Protein AF-A0A949DYB7-F1 (afdb_monomer_lite)

Radius of gyration: 22.6 Å; chains: 1; bounding box: 68×48×60 Å

Sequence (276 aa):
MASTDVKRSRSIKVKLPLFEWEEKMEWVEKGKVLDASQHKLKLETSMPITDLISDVKVRGGTPPVLSVRSGGDVSVFQNFEQKESSSPDVRPHVLLAGEIDAPYIETAAKLLGRMDTLKKVKLFPIGTCRQGVGSLGTGDSNLWKISMVVNSISQTISSKYMALFDCDYGKNIQKINEISWSKNITVFIAPQLYHTPIKDGIENLLTERIIKKAYLDPDTRLCFVVPNSQSKIPCCVRDDRKNELCEWVCRIGEPRDFVNFYVIFNMIEEFLESKK

pLDDT: mean 70.26, std 27.53, range [24.33, 98.69]

Structure (mmCIF, N/CA/C/O backbone):
data_AF-A0A949DYB7-F1
#
_entry.id   AF-A0A949DYB7-F1
#
loop_
_atom_site.group_PDB
_atom_site.id
_atom_site.type_symbol
_atom_site.label_atom_id
_atom_site.label_alt_id
_atom_site.label_comp_id
_atom_site.label_asym_id
_atom_site.label_entity_id
_atom_site.label_seq_id
_atom_site.pdbx_PDB_ins_code
_atom_site.Cartn_x
_atom_site.Cartn_y
_atom_site.Cartn_z
_atom_site.occupancy
_atom_site.B_iso_or_equiv
_atom_site.auth_seq_id
_atom_site.auth_comp_id
_atom_site.auth_asym_id
_atom_site.auth_atom_id
_atom_site.pdbx_PDB_model_num
ATOM 1 N N . MET A 1 1 ? -38.909 35.941 36.085 1.00 42.09 1 MET A N 1
ATOM 2 C CA . MET A 1 1 ? -37.505 35.642 36.440 1.00 42.09 1 MET A CA 1
ATOM 3 C C . MET A 1 1 ? -37.366 34.134 36.559 1.00 42.09 1 MET A C 1
ATOM 5 O O . MET A 1 1 ? -37.938 33.576 37.482 1.00 42.09 1 MET A O 1
ATOM 9 N N . ALA A 1 2 ? -36.695 33.475 35.612 1.00 33.09 2 ALA A N 1
ATOM 10 C CA . ALA A 1 2 ? -36.359 32.056 35.723 1.00 33.09 2 ALA A CA 1
ATOM 11 C C . ALA A 1 2 ? -35.111 31.734 34.882 1.00 33.09 2 ALA A C 1
ATOM 13 O O . ALA A 1 2 ? -35.139 31.819 33.660 1.00 33.09 2 ALA A O 1
ATOM 14 N N . SER A 1 3 ? -34.035 31.440 35.617 1.00 30.41 3 SER A N 1
ATOM 15 C CA . SER A 1 3 ? -32.890 30.560 35.347 1.00 30.41 3 SER A CA 1
ATOM 16 C C . SER A 1 3 ? -32.342 30.437 33.917 1.00 30.41 3 SER A C 1
ATOM 18 O O . SER A 1 3 ? -32.832 29.659 33.105 1.00 30.41 3 SER A O 1
ATOM 20 N N . THR A 1 4 ? -31.219 31.110 33.656 1.00 32.75 4 THR A N 1
ATOM 21 C CA . THR A 1 4 ? -30.268 30.742 32.596 1.00 32.75 4 THR A CA 1
ATOM 22 C C . THR A 1 4 ? -29.321 29.650 33.093 1.00 32.75 4 THR A C 1
ATOM 24 O O . THR A 1 4 ? -28.476 29.907 33.953 1.00 32.75 4 THR A O 1
ATOM 27 N N . ASP A 1 5 ? -29.439 28.452 32.518 1.00 32.03 5 ASP A N 1
ATOM 28 C CA . ASP A 1 5 ? -28.497 27.344 32.691 1.00 32.03 5 ASP A CA 1
ATOM 29 C C . ASP A 1 5 ? -27.118 27.695 32.114 1.00 32.03 5 ASP A C 1
ATOM 31 O O . ASP A 1 5 ? -26.923 27.831 30.902 1.00 32.03 5 ASP A O 1
ATOM 35 N N . VAL A 1 6 ? -26.126 27.810 32.996 1.00 32.12 6 VAL A N 1
ATOM 36 C CA . VAL A 1 6 ? -24.721 27.986 32.620 1.00 32.12 6 VAL A CA 1
ATOM 37 C C . VAL A 1 6 ? -24.147 26.623 32.221 1.00 32.12 6 VAL A C 1
ATOM 39 O O . VAL A 1 6 ? -23.773 25.810 33.069 1.00 32.12 6 VAL A O 1
ATOM 42 N N . LYS A 1 7 ? -24.044 26.366 30.910 1.00 31.77 7 LYS A N 1
ATOM 43 C CA . LYS A 1 7 ? -23.294 25.223 30.362 1.00 31.77 7 LYS A CA 1
ATOM 44 C C . LYS A 1 7 ? -21.809 25.364 30.721 1.00 31.77 7 LYS A C 1
ATOM 46 O O . LYS A 1 7 ? -21.102 26.194 30.157 1.00 31.77 7 LYS A O 1
ATOM 51 N N . ARG A 1 8 ? -21.326 24.540 31.655 1.00 29.27 8 ARG A N 1
ATOM 52 C CA . ARG A 1 8 ? -19.896 24.420 31.986 1.00 29.27 8 ARG A CA 1
ATOM 53 C C . ARG A 1 8 ? -19.155 23.699 30.857 1.00 29.27 8 ARG A C 1
ATOM 55 O O . ARG A 1 8 ? -19.431 22.531 30.588 1.00 29.27 8 ARG A O 1
ATOM 62 N N . SER A 1 9 ? -18.194 24.372 30.229 1.00 27.73 9 SER A N 1
ATOM 63 C CA . SER A 1 9 ? -17.191 23.728 29.378 1.00 27.73 9 SER A CA 1
ATOM 64 C C . SER A 1 9 ? -16.187 22.969 30.257 1.00 27.73 9 SER A C 1
ATOM 66 O O . SER A 1 9 ? -15.782 23.446 31.316 1.00 27.73 9 SER A O 1
ATOM 68 N N . ARG A 1 10 ? -15.796 21.759 29.845 1.00 25.38 10 ARG A N 1
ATOM 69 C CA . ARG A 1 10 ? -14.668 21.029 30.443 1.00 25.38 10 ARG A CA 1
ATOM 70 C C . ARG A 1 10 ? -13.488 21.106 29.482 1.00 25.38 10 ARG A C 1
ATOM 72 O O . ARG A 1 10 ? -13.587 20.634 28.356 1.00 25.38 10 ARG A O 1
ATOM 79 N N . SER A 1 11 ? -12.382 21.688 29.932 1.00 27.50 11 SER A N 1
ATOM 80 C CA . SER A 1 11 ? -11.089 21.639 29.247 1.00 27.50 11 SER A CA 1
ATOM 81 C C . SER A 1 11 ? -10.327 20.386 29.686 1.00 27.50 11 SER A C 1
ATOM 83 O O . SER A 1 11 ? -10.090 20.213 30.883 1.00 27.50 11 SER A O 1
ATOM 85 N N . ILE A 1 12 ? -9.920 19.533 28.747 1.00 26.59 12 ILE A N 1
ATOM 86 C CA . ILE A 1 12 ? -9.005 18.414 29.009 1.00 26.59 12 ILE A CA 1
ATOM 87 C C . ILE A 1 12 ? -7.596 18.888 28.639 1.00 26.59 12 ILE A C 1
ATOM 89 O O . ILE A 1 12 ? -7.350 19.243 27.490 1.00 26.59 12 ILE A O 1
ATOM 93 N N . LYS A 1 13 ? -6.677 18.923 29.610 1.00 26.69 13 LYS A N 1
ATOM 94 C CA . LYS A 1 13 ? -5.253 19.187 29.359 1.00 26.69 13 LYS A CA 1
ATOM 95 C C . LYS A 1 13 ? -4.549 17.851 29.127 1.00 26.69 13 LYS A C 1
ATOM 97 O O . LYS A 1 13 ? -4.400 17.078 30.068 1.00 26.69 13 LYS A O 1
ATOM 102 N N . VAL A 1 14 ? -4.130 17.580 27.894 1.00 28.00 14 VAL A N 1
ATOM 103 C CA . VAL A 1 14 ? -3.272 16.429 27.566 1.00 28.00 14 VAL A CA 1
ATOM 104 C C . VAL A 1 14 ? -1.819 16.892 27.641 1.00 28.00 14 VAL A C 1
ATOM 106 O O . VAL A 1 14 ? -1.448 17.868 26.995 1.00 28.00 14 VAL A O 1
ATOM 109 N N . LYS A 1 15 ? -0.998 16.224 28.458 1.00 26.08 15 LYS A N 1
ATOM 110 C CA . LYS A 1 15 ? 0.434 16.517 28.592 1.00 26.08 15 LYS A CA 1
ATOM 111 C C . LYS A 1 15 ? 1.201 15.568 27.670 1.00 26.08 15 LYS A C 1
ATOM 113 O O . LYS A 1 15 ? 1.306 14.385 27.973 1.00 26.08 15 LYS A O 1
ATOM 118 N N . LEU A 1 16 ? 1.683 16.070 26.535 1.00 29.56 16 LEU A N 1
ATOM 119 C CA . LEU A 1 16 ? 2.578 15.317 25.653 1.00 29.56 16 LEU A CA 1
ATOM 120 C C . LEU A 1 16 ? 4.012 15.348 26.223 1.00 29.56 16 LEU A C 1
ATOM 122 O O . LEU A 1 16 ? 4.400 16.367 26.804 1.00 29.56 16 LEU A O 1
ATOM 126 N N . PRO A 1 17 ? 4.804 14.270 26.095 1.00 29.75 17 PRO A N 1
ATOM 127 C CA . PRO A 1 17 ? 6.218 14.295 26.456 1.00 29.75 17 PRO A CA 1
ATOM 128 C C . PRO A 1 17 ? 6.998 15.218 25.505 1.00 29.75 17 PRO A C 1
ATOM 130 O O . PRO A 1 17 ? 6.868 15.122 24.286 1.00 29.75 17 PRO A O 1
ATOM 133 N N . LEU A 1 18 ? 7.795 16.126 26.077 1.00 26.88 18 LEU A N 1
ATOM 134 C CA . LEU A 1 18 ? 8.755 16.957 25.349 1.00 26.88 18 LEU A CA 1
ATOM 135 C C . LEU A 1 18 ? 9.930 16.079 24.900 1.00 26.88 18 LEU A C 1
ATOM 137 O O . LEU A 1 18 ? 10.603 15.491 25.742 1.00 26.88 18 LEU A O 1
ATOM 141 N N . PHE A 1 19 ? 10.186 16.029 23.597 1.00 32.47 19 PHE A N 1
ATOM 142 C CA . PHE A 1 19 ? 11.425 15.505 23.028 1.00 32.47 19 PHE A CA 1
ATOM 143 C C . PHE A 1 19 ? 12.102 16.639 22.253 1.00 32.47 19 PHE A C 1
ATOM 145 O O . PHE A 1 19 ? 11.454 17.284 21.426 1.00 32.47 19 PHE A O 1
ATOM 152 N N . GLU A 1 20 ? 13.370 16.910 22.559 1.00 27.50 20 GLU A N 1
ATOM 153 C CA . GLU A 1 20 ? 14.211 17.846 21.807 1.00 27.50 20 GLU A CA 1
ATOM 154 C C . GLU A 1 20 ? 14.693 17.166 20.518 1.00 27.50 20 GLU A C 1
ATOM 156 O O . GLU A 1 20 ? 15.122 16.012 20.542 1.00 27.50 20 GLU A O 1
ATOM 161 N N . TRP A 1 21 ? 14.598 17.871 19.391 1.00 32.78 21 TRP A N 1
ATOM 162 C CA . TRP A 1 21 ? 15.032 17.391 18.080 1.00 32.78 21 TRP A CA 1
ATOM 163 C C . TRP A 1 21 ? 16.016 18.397 17.478 1.00 32.78 21 TRP A C 1
ATOM 165 O O . TRP A 1 21 ? 15.698 19.580 17.380 1.00 32.78 21 TRP A O 1
ATOM 175 N N . GLU A 1 22 ? 17.184 17.925 17.039 1.00 27.23 22 GLU A N 1
ATOM 176 C CA . GLU A 1 22 ? 18.085 18.671 16.156 1.00 27.23 22 GLU A CA 1
ATOM 177 C C . GLU A 1 22 ? 17.882 18.177 14.715 1.00 27.23 22 GLU A C 1
ATOM 179 O O . GLU A 1 22 ? 18.314 17.082 14.355 1.00 27.23 22 GLU A O 1
ATOM 184 N N . GLU A 1 23 ? 17.220 18.970 13.870 1.00 32.69 23 GLU A N 1
ATOM 185 C CA . GLU A 1 23 ? 17.243 18.769 12.416 1.00 32.69 23 GLU A CA 1
ATOM 186 C C . GLU A 1 23 ? 18.432 19.539 11.823 1.00 32.69 23 GLU A C 1
ATOM 188 O O . GLU A 1 23 ? 18.503 20.765 11.911 1.00 32.69 23 GLU A O 1
ATOM 193 N N . LYS A 1 24 ? 19.376 18.833 11.187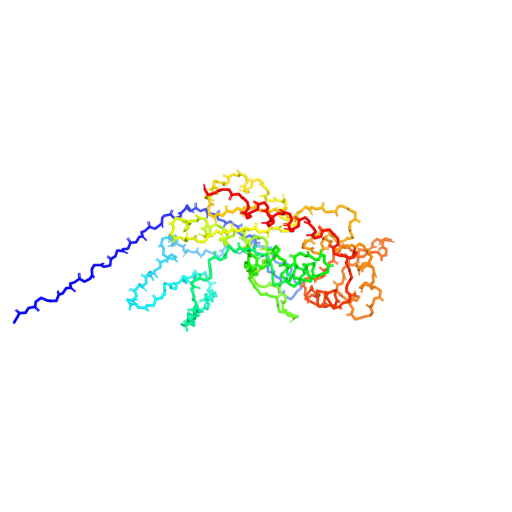 1.00 28.42 24 LYS A N 1
ATOM 194 C CA . LYS A 1 24 ? 20.376 19.468 10.316 1.00 28.42 24 LYS A CA 1
ATOM 195 C C . LYS A 1 24 ? 19.727 19.771 8.966 1.00 28.42 24 LYS A C 1
ATOM 197 O O . LYS A 1 24 ? 19.541 18.871 8.155 1.00 28.42 24 LYS A O 1
ATOM 202 N N . MET A 1 25 ? 19.394 21.037 8.735 1.00 27.98 25 MET A N 1
ATOM 203 C CA . MET A 1 25 ? 18.988 21.552 7.425 1.00 27.98 25 MET A CA 1
ATOM 204 C C . MET A 1 25 ? 20.238 21.968 6.633 1.00 27.98 25 MET A C 1
ATOM 206 O O . MET A 1 25 ? 20.963 22.864 7.065 1.00 27.98 25 MET A O 1
ATOM 210 N N . GLU A 1 26 ? 20.490 21.354 5.475 1.00 29.11 26 GLU A N 1
ATOM 211 C CA . GLU A 1 26 ? 21.459 21.858 4.490 1.00 29.11 26 GLU A CA 1
ATOM 212 C C . GLU A 1 26 ? 20.740 22.751 3.471 1.00 29.11 26 GLU A C 1
ATOM 214 O O . GLU A 1 26 ? 19.755 22.346 2.855 1.00 29.11 26 GLU A O 1
ATOM 219 N N . TRP A 1 27 ? 21.241 23.974 3.279 1.00 31.84 27 TRP A N 1
ATOM 220 C CA . TRP A 1 27 ? 20.766 24.896 2.246 1.00 31.84 27 TRP A CA 1
ATOM 221 C C . TRP A 1 27 ? 21.691 24.836 1.027 1.00 31.84 27 TRP A C 1
ATOM 223 O O . TRP A 1 27 ? 22.909 24.955 1.164 1.00 31.84 27 TRP A O 1
ATOM 233 N N . VAL A 1 28 ? 21.118 24.718 -0.174 1.00 28.03 28 VAL A N 1
ATOM 234 C CA . VAL A 1 28 ? 21.850 24.856 -1.442 1.00 28.03 28 VAL A CA 1
ATOM 235 C C . VAL A 1 28 ? 21.285 26.052 -2.199 1.00 28.03 28 VAL A C 1
ATOM 237 O O . VAL A 1 28 ? 20.194 25.983 -2.758 1.00 28.03 28 VAL A O 1
ATOM 240 N N . GLU A 1 29 ? 22.042 27.148 -2.254 1.00 31.28 29 GLU A N 1
ATOM 241 C CA . GLU A 1 29 ? 21.716 28.303 -3.092 1.00 31.28 29 GLU A CA 1
ATOM 242 C C . GLU A 1 29 ? 22.841 28.525 -4.114 1.00 31.28 29 GLU A C 1
ATOM 244 O O . GLU A 1 29 ? 24.018 28.630 -3.769 1.00 31.28 29 GLU A O 1
ATOM 249 N N . LYS A 1 30 ? 22.481 28.547 -5.406 1.00 33.81 30 LYS A N 1
ATOM 250 C CA . LYS A 1 30 ? 23.364 28.881 -6.544 1.00 33.81 30 LYS A CA 1
ATOM 251 C C . LYS A 1 30 ? 24.748 28.205 -6.521 1.00 33.81 30 LYS A C 1
ATOM 253 O O . LYS A 1 30 ? 25.778 28.855 -6.686 1.00 33.81 30 LYS A O 1
ATOM 258 N N . GLY A 1 31 ? 24.769 26.880 -6.376 1.00 36.16 31 GLY A N 1
ATOM 259 C CA . GLY A 1 31 ? 25.955 26.068 -6.675 1.00 36.16 31 GLY A CA 1
ATOM 260 C C . GLY A 1 31 ? 27.110 26.166 -5.673 1.00 36.16 31 GLY A C 1
ATOM 261 O O . GLY A 1 31 ? 28.232 25.805 -6.027 1.00 36.16 31 GLY A O 1
ATOM 262 N N . LYS A 1 32 ? 26.869 26.611 -4.434 1.00 30.41 32 LYS A N 1
ATOM 263 C CA . LYS A 1 32 ? 27.832 26.460 -3.332 1.00 30.41 32 LYS A CA 1
ATOM 264 C C . LYS A 1 32 ? 27.168 25.817 -2.116 1.00 30.41 32 LYS A C 1
ATOM 266 O O . LYS A 1 32 ? 26.114 26.263 -1.679 1.00 30.41 32 LYS A O 1
ATOM 271 N N . VAL A 1 33 ? 27.812 24.781 -1.578 1.00 33.84 33 VAL A N 1
ATOM 272 C CA . VAL A 1 33 ? 27.514 24.222 -0.253 1.00 33.84 33 VAL A CA 1
ATOM 273 C C . VAL A 1 33 ? 28.116 25.179 0.774 1.00 33.84 33 VAL A C 1
ATOM 275 O O . VAL A 1 33 ? 29.319 25.440 0.729 1.00 33.84 33 VAL A O 1
ATOM 278 N N . LEU A 1 34 ? 27.292 25.745 1.654 1.00 33.91 34 LEU A N 1
ATOM 279 C CA . LEU A 1 34 ? 27.763 26.560 2.774 1.00 33.91 34 LEU A CA 1
ATOM 280 C C . LEU A 1 34 ? 27.802 25.700 4.037 1.00 33.91 34 LEU A C 1
ATOM 282 O O . LEU A 1 34 ? 26.805 25.092 4.415 1.00 33.91 34 LEU A O 1
ATOM 286 N N . ASP A 1 35 ? 28.965 25.667 4.684 1.00 34.69 35 ASP A N 1
ATOM 287 C CA . ASP A 1 35 ? 29.154 25.034 5.986 1.00 34.69 35 ASP A CA 1
ATOM 288 C C . ASP A 1 35 ? 28.453 25.866 7.074 1.00 34.69 35 ASP A C 1
ATOM 290 O O . ASP A 1 35 ? 28.791 27.028 7.321 1.00 34.69 35 ASP A O 1
ATOM 294 N N . ALA A 1 36 ? 27.468 25.258 7.736 1.00 38.94 36 ALA A N 1
ATOM 295 C CA . ALA A 1 36 ? 26.695 25.866 8.815 1.00 38.94 36 ALA A CA 1
ATOM 296 C C . ALA A 1 36 ? 27.526 26.157 10.084 1.00 38.94 36 ALA A C 1
ATOM 298 O O . ALA A 1 36 ? 27.022 26.786 11.016 1.00 38.94 36 ALA A O 1
ATOM 299 N N . SER A 1 37 ? 28.801 25.752 10.139 1.00 36.50 37 SER A N 1
ATOM 300 C CA . SER A 1 37 ? 29.675 25.986 11.295 1.00 36.50 37 SER A CA 1
ATOM 301 C C . SER A 1 37 ? 30.100 27.455 11.494 1.00 36.50 37 SER A C 1
ATOM 303 O O . SER A 1 37 ? 30.589 27.796 12.575 1.00 36.50 37 SER A O 1
ATOM 305 N N . GLN A 1 38 ? 29.892 28.350 10.513 1.00 34.03 38 GLN A N 1
ATOM 306 C CA . GLN A 1 38 ? 30.463 29.711 10.542 1.00 34.03 38 GLN A CA 1
ATOM 307 C C . GLN A 1 38 ? 29.487 30.880 10.767 1.00 34.03 38 GLN A C 1
ATOM 309 O O . GLN A 1 38 ? 29.939 32.011 10.956 1.00 34.03 38 GLN A O 1
ATOM 314 N N . HIS A 1 39 ? 28.173 30.655 10.855 1.00 31.39 39 HIS A N 1
ATOM 315 C CA . HIS A 1 39 ? 27.219 31.728 11.166 1.00 31.39 39 HIS A CA 1
ATOM 316 C C . HIS A 1 39 ? 26.456 31.466 12.462 1.00 31.39 39 HIS A C 1
ATOM 318 O O . HIS A 1 39 ? 25.369 30.899 12.495 1.00 31.39 39 HIS A O 1
ATOM 324 N N . LYS A 1 40 ? 27.034 31.954 13.562 1.00 32.03 40 LYS A N 1
ATOM 325 C CA . LYS A 1 40 ? 26.405 31.997 14.884 1.00 32.03 40 LYS A CA 1
ATOM 326 C C . LYS A 1 40 ? 25.390 33.148 14.944 1.00 32.03 40 LYS A C 1
ATOM 328 O O . LYS A 1 40 ? 25.643 34.179 15.562 1.00 32.03 40 LYS A O 1
ATOM 333 N N . LEU A 1 41 ? 24.243 32.989 14.286 1.00 24.89 41 LEU A N 1
ATOM 334 C CA . LEU A 1 41 ? 23.071 33.830 14.535 1.00 24.89 41 LEU A CA 1
ATOM 335 C C . LEU A 1 41 ? 22.352 33.279 15.770 1.00 24.89 41 LEU A C 1
ATOM 337 O O . LEU A 1 41 ? 21.708 32.235 15.725 1.00 24.89 41 LEU A O 1
ATOM 341 N N . LYS A 1 42 ? 22.514 33.974 16.901 1.00 27.66 42 LYS A N 1
ATOM 342 C CA . LYS A 1 42 ? 21.704 33.767 18.106 1.00 27.66 42 LYS A CA 1
ATOM 343 C C . LYS A 1 42 ? 20.238 34.045 17.760 1.00 27.66 42 LYS A C 1
ATOM 345 O O . LYS A 1 42 ? 19.834 35.201 17.701 1.00 27.66 42 LYS A O 1
ATOM 350 N N . LEU A 1 43 ? 19.450 32.995 17.569 1.00 24.97 43 LEU A N 1
ATOM 351 C CA . LEU A 1 43 ? 18.002 33.060 17.730 1.00 24.97 43 LEU A CA 1
ATOM 352 C C . LEU A 1 43 ? 17.693 32.708 19.186 1.00 24.97 43 LEU A C 1
ATOM 354 O O . LEU A 1 43 ? 17.628 31.545 19.573 1.00 24.97 43 LEU A O 1
ATOM 358 N N . GLU A 1 44 ? 17.566 33.744 20.014 1.00 29.19 44 GLU A N 1
ATOM 359 C CA . GLU A 1 44 ? 16.873 33.636 21.295 1.00 29.19 44 GLU A CA 1
ATOM 360 C C . GLU A 1 44 ? 15.381 33.442 21.002 1.00 29.19 44 GLU A C 1
ATOM 362 O O . GLU A 1 44 ? 14.640 34.399 20.805 1.00 29.19 44 GLU A O 1
ATOM 367 N N . THR A 1 45 ? 14.932 32.190 20.960 1.00 30.03 45 THR A N 1
ATOM 368 C CA . THR A 1 45 ? 13.515 31.864 21.142 1.00 30.03 45 THR A CA 1
ATOM 369 C C . THR A 1 45 ? 13.395 30.843 22.258 1.00 30.03 45 THR A C 1
ATOM 371 O O . THR A 1 45 ? 13.288 29.639 22.037 1.00 30.03 45 THR A O 1
ATOM 374 N N . SER A 1 46 ? 13.420 31.347 23.488 1.00 29.52 46 SER A N 1
ATOM 375 C CA . SER A 1 46 ? 12.817 30.676 24.629 1.00 29.52 46 SER A CA 1
ATOM 376 C C . SER A 1 46 ? 11.294 30.746 24.481 1.00 29.52 46 SER A C 1
ATOM 378 O O . SER A 1 46 ? 10.650 31.690 24.929 1.00 29.52 46 SER A O 1
ATOM 380 N N . MET A 1 47 ? 10.695 29.736 23.855 1.00 24.33 47 MET A N 1
ATOM 381 C CA . MET A 1 47 ? 9.269 29.463 24.037 1.00 24.33 47 MET A CA 1
ATOM 382 C C . MET A 1 47 ? 9.087 27.991 24.412 1.00 24.33 47 MET A C 1
ATOM 384 O O . MET A 1 47 ? 9.457 27.114 23.631 1.00 24.33 47 MET A O 1
ATOM 388 N N . PRO A 1 48 ? 8.549 27.684 25.605 1.00 29.56 48 PRO A N 1
ATOM 389 C CA . PRO A 1 48 ? 8.183 26.319 25.946 1.00 29.56 48 PRO A CA 1
ATOM 390 C C . PRO A 1 48 ? 7.045 25.832 25.032 1.00 29.56 48 PRO A C 1
ATOM 392 O O . PRO A 1 48 ? 6.088 26.553 24.759 1.00 29.56 48 PRO A O 1
ATOM 395 N N . ILE A 1 49 ? 7.114 24.563 24.612 1.00 32.94 49 ILE A N 1
ATOM 396 C CA . ILE A 1 49 ? 6.128 23.858 23.756 1.00 32.94 49 ILE A CA 1
ATOM 397 C C . ILE A 1 49 ? 4.696 23.843 24.344 1.00 32.94 49 ILE A C 1
ATOM 399 O O . ILE A 1 49 ? 3.742 23.426 23.690 1.00 32.94 49 ILE A O 1
ATOM 403 N N . THR A 1 50 ? 4.488 24.368 25.552 1.00 32.56 50 THR A N 1
ATOM 404 C CA . THR A 1 50 ? 3.155 24.575 26.132 1.00 32.56 50 THR A CA 1
ATOM 405 C C . THR A 1 50 ? 2.259 25.512 25.317 1.00 32.56 50 THR A C 1
ATOM 407 O O . THR A 1 50 ? 1.044 25.439 25.479 1.00 32.56 50 THR A O 1
ATOM 410 N N . ASP A 1 51 ? 2.821 26.315 24.408 1.00 31.95 51 ASP A N 1
ATOM 411 C CA . ASP A 1 51 ? 2.054 27.254 23.578 1.00 31.95 51 ASP A CA 1
ATOM 412 C C . ASP A 1 51 ? 1.620 26.683 22.210 1.00 31.95 51 ASP A C 1
ATOM 414 O O . ASP A 1 51 ? 0.944 27.369 21.441 1.00 31.95 51 ASP A O 1
ATOM 418 N N . LEU A 1 52 ? 1.928 25.412 21.900 1.00 34.84 52 LEU A N 1
ATOM 419 C CA . LEU A 1 52 ? 1.554 24.788 20.616 1.00 34.84 52 LEU A CA 1
ATOM 420 C C . LEU A 1 52 ? 0.079 24.349 20.514 1.00 34.84 52 LEU A C 1
ATOM 422 O O . LEU A 1 52 ? -0.361 23.911 19.451 1.00 34.84 52 LEU A O 1
ATOM 426 N N . ILE A 1 53 ? -0.703 24.471 21.591 1.00 33.41 53 ILE A N 1
ATOM 427 C CA . ILE A 1 53 ? -2.148 24.202 21.588 1.00 33.41 53 ILE A CA 1
ATOM 428 C C . ILE A 1 53 ? -2.847 25.347 22.321 1.00 33.41 53 ILE A C 1
ATOM 430 O O . ILE A 1 53 ? -3.092 25.277 23.524 1.00 33.41 53 ILE A O 1
ATOM 434 N N . SER A 1 54 ? -3.185 26.409 21.592 1.00 33.00 54 SER A N 1
ATOM 435 C CA . SER A 1 54 ? -4.143 27.403 22.075 1.00 33.00 54 SER A CA 1
ATOM 436 C C . SER A 1 54 ? -5.537 27.054 21.551 1.00 33.00 54 SER A C 1
ATOM 438 O O . SER A 1 54 ? -5.802 27.072 20.355 1.00 33.00 54 SER A O 1
ATOM 440 N N . ASP A 1 55 ? -6.419 26.730 22.495 1.00 32.81 55 ASP A N 1
ATOM 441 C CA . ASP A 1 55 ? -7.877 26.686 22.369 1.00 32.81 55 ASP A CA 1
ATOM 442 C C . ASP A 1 55 ? -8.515 25.628 21.447 1.00 32.81 55 ASP A C 1
ATOM 444 O O . ASP A 1 55 ? -8.834 25.860 20.283 1.00 32.81 55 ASP A O 1
ATOM 448 N N . VAL A 1 56 ? -8.929 24.508 22.053 1.00 35.12 56 VAL A N 1
ATOM 449 C CA . VAL A 1 56 ? -10.041 23.695 21.533 1.00 35.12 56 VAL A CA 1
ATOM 450 C C . VAL A 1 56 ? -11.357 24.406 21.874 1.00 35.12 56 VAL A C 1
ATOM 452 O O . VAL A 1 56 ? -11.884 24.276 22.982 1.00 35.12 56 VAL A O 1
ATOM 455 N N . LYS A 1 57 ? -11.914 25.180 20.936 1.00 29.73 57 LYS A N 1
ATOM 456 C CA . LYS A 1 57 ? -13.262 25.757 21.083 1.00 29.73 57 LYS A CA 1
ATOM 457 C C . LYS A 1 57 ? -14.323 24.765 20.617 1.00 29.73 57 LYS A C 1
ATOM 459 O O . LYS A 1 57 ? -14.596 24.643 19.428 1.00 29.73 57 LYS A O 1
ATOM 464 N N . VAL A 1 58 ? -14.993 24.118 21.568 1.00 29.94 58 VAL A N 1
ATOM 465 C CA . VAL A 1 58 ? -16.237 23.384 21.300 1.00 29.94 58 VAL A CA 1
ATOM 466 C C . VAL A 1 58 ? -17.397 24.382 21.326 1.00 29.94 58 VAL A C 1
ATOM 468 O O . VAL A 1 58 ? -17.869 24.768 22.396 1.00 29.94 58 VAL A O 1
ATOM 471 N N . ARG A 1 59 ? -17.861 24.833 20.154 1.00 28.23 59 ARG A N 1
ATOM 472 C CA . ARG A 1 59 ? -19.196 25.442 20.041 1.00 28.23 59 ARG A CA 1
ATOM 473 C C . ARG A 1 59 ? -20.218 24.314 19.950 1.00 28.23 59 ARG A C 1
ATOM 475 O O . ARG A 1 59 ? -20.049 23.386 19.165 1.00 28.23 59 ARG A O 1
ATOM 482 N N . GLY A 1 60 ? -21.257 24.376 20.783 1.00 26.78 60 GLY A N 1
ATOM 483 C CA . GLY A 1 60 ? -22.335 23.391 20.764 1.00 26.78 60 GLY A CA 1
ATOM 484 C C . GLY A 1 60 ? -22.951 23.291 19.367 1.00 26.78 60 GLY A C 1
ATOM 485 O O . GLY A 1 60 ? -23.404 24.301 18.841 1.00 26.78 60 GLY A O 1
ATOM 486 N N . GLY A 1 61 ? -22.945 22.084 18.796 1.00 35.22 61 GLY A N 1
ATOM 487 C CA . GLY A 1 61 ? -23.576 21.767 17.510 1.00 35.22 61 GLY A CA 1
ATOM 488 C C . GLY A 1 61 ? -22.628 21.440 16.350 1.00 35.22 61 GLY A C 1
ATOM 489 O O . GLY A 1 61 ? -23.108 20.987 15.321 1.00 35.22 61 GLY A O 1
ATOM 490 N N . THR A 1 62 ? -21.310 21.601 16.496 1.00 32.03 62 THR A N 1
ATOM 491 C CA . THR A 1 62 ? -20.324 21.255 15.447 1.00 32.03 62 THR A CA 1
ATOM 492 C C . THR A 1 62 ? -19.259 20.287 15.969 1.00 32.03 62 THR A C 1
ATOM 494 O O . THR A 1 62 ? -18.845 20.433 17.125 1.00 32.03 62 THR A O 1
ATOM 497 N N . PRO A 1 63 ? -18.794 19.314 15.157 1.00 32.56 63 PRO A N 1
ATOM 498 C CA . PRO A 1 63 ? -17.721 18.408 15.557 1.00 32.56 63 PRO A CA 1
ATOM 499 C C . PRO A 1 63 ? -16.415 19.180 15.833 1.00 32.56 63 PRO A C 1
ATOM 501 O O . PRO A 1 63 ? -16.172 20.222 15.218 1.00 32.56 63 PRO A O 1
ATOM 504 N N . PRO A 1 64 ? -15.576 18.707 16.773 1.00 36.12 64 PRO A N 1
ATOM 505 C CA . PRO A 1 64 ? -14.323 19.371 17.110 1.00 36.12 64 PRO A CA 1
ATOM 506 C C . PRO A 1 64 ? -13.353 19.333 15.922 1.00 36.12 64 PRO A C 1
ATOM 508 O O . PRO A 1 64 ? -13.078 18.272 15.366 1.00 36.12 64 PRO A O 1
ATOM 511 N N . VAL A 1 65 ? -12.812 20.496 15.561 1.00 35.00 65 VAL A N 1
ATOM 512 C CA . VAL A 1 65 ? -11.741 20.631 14.566 1.00 35.00 65 VAL A CA 1
ATOM 513 C C . VAL A 1 65 ? -10.406 20.569 15.301 1.00 35.00 65 VAL A C 1
ATOM 515 O O . VAL A 1 65 ? -10.149 21.382 16.190 1.00 35.00 65 VAL A O 1
ATOM 518 N N . LEU A 1 66 ? -9.558 19.602 14.948 1.00 35.34 66 LEU A N 1
ATOM 519 C CA . LEU A 1 66 ? -8.173 19.564 15.407 1.00 35.34 66 LEU A CA 1
ATOM 520 C C . LEU A 1 66 ? -7.344 20.407 14.430 1.00 35.34 66 LEU A C 1
ATOM 522 O O . LEU A 1 66 ? -7.223 20.049 13.264 1.00 35.34 66 LEU A O 1
ATOM 526 N N . SER A 1 67 ? -6.791 21.533 14.874 1.00 34.88 67 SER A N 1
ATOM 527 C CA . SER A 1 67 ? -5.822 22.301 14.085 1.00 34.88 67 SER A CA 1
ATOM 528 C C . SER A 1 67 ? -4.459 22.212 14.754 1.00 34.88 67 SER A C 1
ATOM 530 O O . SER A 1 67 ? -4.303 22.669 15.886 1.00 34.88 67 SER A O 1
ATOM 532 N N . VAL A 1 68 ? -3.476 21.645 14.059 1.00 33.41 68 VAL A N 1
ATOM 533 C CA . VAL A 1 68 ? -2.075 21.662 14.489 1.00 33.41 68 VAL A CA 1
ATOM 534 C C . VAL A 1 68 ? -1.384 22.779 13.712 1.00 33.41 68 VAL A C 1
ATOM 536 O O . VAL A 1 68 ? -1.421 22.785 12.484 1.00 33.41 68 VAL A O 1
ATOM 539 N N . ARG A 1 69 ? -0.794 23.749 14.416 1.00 29.14 69 ARG A N 1
ATOM 540 C CA . ARG A 1 69 ? 0.086 24.757 13.812 1.00 29.14 69 ARG A CA 1
ATOM 541 C C . ARG A 1 69 ? 1.529 24.322 14.046 1.00 29.14 69 ARG A C 1
ATOM 543 O O . ARG A 1 69 ? 1.974 24.335 15.190 1.00 29.14 69 ARG A O 1
ATOM 550 N N . SER A 1 70 ? 2.262 23.981 12.990 1.00 32.62 70 SER A N 1
ATOM 551 C CA . SER A 1 70 ? 3.723 24.115 13.002 1.00 32.62 70 SER A CA 1
ATOM 552 C C . SER A 1 70 ? 4.095 25.328 12.156 1.00 32.62 70 SER A C 1
ATOM 554 O O . SER A 1 70 ? 3.338 25.710 11.267 1.00 32.62 70 SER A O 1
ATOM 556 N N . GLY A 1 71 ? 5.209 25.986 12.481 1.00 35.50 71 GLY A N 1
ATOM 557 C CA . GLY A 1 71 ? 5.616 27.248 11.861 1.00 35.50 71 GLY A CA 1
ATOM 558 C C . GLY A 1 71 ? 5.458 27.250 10.337 1.00 35.50 71 GLY A C 1
ATOM 559 O O . GLY A 1 71 ? 5.983 26.374 9.660 1.00 35.50 71 GLY A O 1
ATOM 560 N N . GLY A 1 72 ? 4.719 28.234 9.824 1.00 32.00 72 GLY A N 1
ATOM 561 C CA . GLY A 1 72 ? 4.574 28.514 8.393 1.00 32.00 72 GLY A CA 1
ATOM 562 C C . GLY A 1 72 ? 3.336 27.924 7.722 1.00 32.00 72 GLY A C 1
ATOM 563 O O . GLY A 1 72 ? 2.621 28.675 7.068 1.00 32.00 72 GLY A O 1
ATOM 564 N N . ASP A 1 73 ? 3.022 26.646 7.939 1.00 31.69 73 ASP A N 1
ATOM 565 C CA . ASP A 1 73 ? 1.977 25.957 7.175 1.00 31.69 73 ASP A CA 1
ATOM 566 C C . ASP A 1 73 ? 0.869 25.391 8.066 1.00 31.69 73 ASP A C 1
ATOM 568 O O . ASP A 1 73 ? 1.076 24.579 8.969 1.00 31.69 73 ASP A O 1
ATOM 572 N N . VAL A 1 74 ? -0.360 25.832 7.794 1.00 29.86 74 VAL A N 1
ATOM 573 C CA . VAL A 1 74 ? -1.563 25.282 8.415 1.00 29.86 74 VAL A CA 1
ATOM 574 C C . VAL A 1 74 ? -1.986 24.060 7.607 1.00 29.86 74 VAL A C 1
ATOM 576 O O . VAL A 1 74 ? -2.663 24.187 6.588 1.00 29.86 74 VAL A O 1
ATOM 579 N N . SER A 1 75 ? -1.654 22.860 8.076 1.00 31.97 75 SER A N 1
ATOM 580 C CA . SER A 1 75 ? -2.371 21.656 7.656 1.00 31.97 75 SER A CA 1
ATOM 581 C C . SER A 1 75 ? -3.771 21.701 8.273 1.00 31.97 75 SER A C 1
ATOM 583 O O . SER A 1 75 ? -3.995 21.288 9.413 1.00 31.97 75 SER A O 1
ATOM 585 N N . VAL A 1 76 ? -4.712 22.299 7.541 1.00 31.50 76 VAL A N 1
ATOM 586 C CA . VAL A 1 76 ? -6.132 22.289 7.889 1.00 31.50 76 VAL A CA 1
ATOM 587 C C . VAL A 1 76 ? -6.645 20.874 7.637 1.00 31.50 76 VAL A C 1
ATOM 589 O O . VAL A 1 76 ? -6.718 20.441 6.489 1.00 31.50 76 VAL A O 1
ATOM 592 N N . PHE A 1 77 ? -7.035 20.159 8.693 1.00 36.12 77 PHE A N 1
ATOM 593 C CA . PHE A 1 77 ? -7.929 19.015 8.540 1.00 36.12 77 PHE A CA 1
ATOM 594 C C . PHE A 1 77 ? -9.244 19.559 7.975 1.00 36.12 77 PHE A C 1
ATOM 596 O O . PHE A 1 77 ? -9.994 20.236 8.682 1.00 36.12 77 PHE A O 1
ATOM 603 N N . GLN A 1 78 ? -9.475 19.367 6.674 1.00 32.00 78 GLN A N 1
ATOM 604 C CA . GLN A 1 78 ? -10.710 19.809 6.038 1.00 32.00 78 GLN A CA 1
ATOM 605 C C . GLN A 1 78 ? -11.914 19.114 6.679 1.00 32.00 78 GLN A C 1
ATOM 607 O O . GLN A 1 78 ? -11.859 17.956 7.090 1.00 32.00 78 GLN A O 1
ATOM 612 N N . ASN A 1 79 ? -12.982 19.901 6.783 1.00 31.89 79 ASN A N 1
ATOM 613 C CA . ASN A 1 79 ? -14.247 19.606 7.431 1.00 31.89 79 ASN A CA 1
ATOM 614 C C . ASN A 1 79 ? -14.724 18.161 7.215 1.00 31.89 79 ASN A C 1
ATOM 616 O O . ASN A 1 79 ? -14.927 17.723 6.084 1.00 31.89 79 ASN A O 1
ATOM 620 N N . PHE A 1 80 ? -15.027 17.467 8.315 1.00 37.50 80 PHE A N 1
ATOM 621 C CA . PHE A 1 80 ? -16.014 16.392 8.296 1.00 37.50 80 PHE A CA 1
ATOM 622 C C . PHE A 1 80 ? -17.374 17.024 7.973 1.00 37.50 80 PHE A C 1
ATOM 624 O O . PHE A 1 80 ? -18.124 17.401 8.873 1.00 37.50 80 PHE A O 1
ATOM 631 N N . GLU A 1 81 ? -17.700 17.173 6.690 1.00 32.31 81 GLU A N 1
ATOM 632 C CA . GLU A 1 81 ? -19.094 17.318 6.288 1.00 32.31 81 GLU A CA 1
ATOM 633 C C . GLU A 1 81 ? -19.798 16.001 6.626 1.00 32.31 81 GLU A C 1
ATOM 635 O O . GLU A 1 81 ? -19.755 15.022 5.880 1.00 32.31 81 GLU A O 1
ATOM 640 N N . GLN A 1 82 ? -20.440 15.956 7.795 1.00 34.97 82 GLN A N 1
ATOM 641 C CA . GLN A 1 82 ? -21.504 14.994 8.035 1.00 34.97 82 GLN A CA 1
ATOM 642 C C . GLN A 1 82 ? -22.649 15.353 7.089 1.00 34.97 82 GLN A C 1
ATOM 644 O O . GLN A 1 82 ? -23.512 16.165 7.410 1.00 34.97 82 GLN A O 1
ATOM 649 N N . LYS A 1 83 ? -22.655 14.738 5.904 1.00 35.31 83 LYS A N 1
ATOM 650 C CA . LYS A 1 83 ? -23.896 14.559 5.157 1.00 35.31 83 LYS A CA 1
ATOM 651 C C . LYS A 1 83 ? -24.851 13.797 6.073 1.00 35.31 83 LYS A C 1
ATOM 653 O O . LYS A 1 83 ? -24.596 12.645 6.420 1.00 35.31 83 LYS A O 1
ATOM 658 N N . GLU A 1 84 ? -25.925 14.455 6.494 1.00 46.69 84 GLU A N 1
ATOM 659 C CA . GLU A 1 84 ? -27.043 13.805 7.167 1.00 46.69 84 GLU A CA 1
ATOM 660 C C . GLU A 1 84 ? -27.637 12.740 6.232 1.00 46.69 84 GLU A C 1
ATOM 662 O O . GLU A 1 84 ? -28.315 13.050 5.256 1.00 46.69 84 GLU A O 1
ATOM 667 N N . SER A 1 85 ? -27.302 11.475 6.481 1.00 48.66 85 SER A N 1
ATOM 668 C CA . SER A 1 85 ? -28.133 10.272 6.310 1.00 48.66 85 SER A CA 1
ATOM 669 C C . SER A 1 85 ? -27.245 9.029 6.208 1.00 48.66 85 SER A C 1
ATOM 671 O O . SER A 1 85 ? -26.175 9.048 5.605 1.00 48.66 85 SER A O 1
ATOM 673 N N . SER A 1 86 ? -27.745 7.932 6.781 1.00 41.31 86 SER A N 1
ATOM 674 C CA . SER A 1 86 ? -27.090 6.648 7.081 1.00 41.31 86 SER A CA 1
ATOM 675 C C . SER A 1 86 ? -26.320 6.624 8.408 1.00 41.31 86 SER A C 1
ATOM 677 O O . SER A 1 86 ? -25.670 7.584 8.809 1.00 41.31 86 SER A O 1
ATOM 679 N N . SER A 1 87 ? -26.490 5.526 9.149 1.00 53.91 87 SER A N 1
ATOM 680 C CA . SER A 1 87 ? -25.788 5.217 10.400 1.00 53.91 87 SER A CA 1
ATOM 681 C C . SER A 1 87 ? -24.293 5.542 10.305 1.00 53.91 87 SER A C 1
ATOM 683 O O . SER A 1 87 ? -23.725 5.311 9.235 1.00 53.91 87 SER A O 1
ATOM 685 N N . PRO A 1 88 ? -23.633 6.005 11.388 1.00 67.88 88 PRO A N 1
ATOM 686 C CA . PRO A 1 88 ? -22.203 6.291 11.350 1.00 67.88 88 PRO A CA 1
ATOM 687 C C . PRO A 1 88 ? -21.463 5.071 10.800 1.00 67.88 88 PRO A C 1
ATOM 689 O O . PRO A 1 88 ? -21.620 3.965 11.310 1.00 67.88 88 PRO A O 1
ATOM 692 N N . ASP A 1 89 ? -20.713 5.260 9.716 1.00 75.44 89 ASP A N 1
ATOM 693 C CA . ASP A 1 89 ? -19.935 4.189 9.103 1.00 75.44 89 ASP A CA 1
ATOM 694 C C . ASP A 1 89 ? -18.808 3.792 10.068 1.00 75.44 89 ASP A C 1
ATOM 696 O O . ASP A 1 89 ? -17.768 4.453 10.145 1.00 75.44 89 ASP A O 1
ATOM 700 N N . VAL A 1 90 ? -19.074 2.728 10.829 1.00 85.38 90 VAL A N 1
ATOM 701 C CA . VAL A 1 90 ? -18.250 2.176 11.916 1.00 85.38 90 VAL A CA 1
ATOM 702 C C . VAL A 1 90 ? -17.086 1.310 11.427 1.00 85.38 90 VAL A C 1
ATOM 704 O O . VAL A 1 90 ? -16.443 0.637 12.238 1.00 85.38 90 VAL A O 1
ATOM 707 N N . ARG A 1 91 ? -16.808 1.282 10.118 1.00 92.75 91 ARG A N 1
ATOM 708 C CA . ARG A 1 91 ? -15.695 0.490 9.588 1.00 92.75 91 ARG A CA 1
ATOM 709 C C . ARG A 1 91 ? -14.351 0.959 10.164 1.00 92.75 91 ARG A C 1
ATOM 711 O O . ARG A 1 91 ? -14.120 2.168 10.253 1.00 92.75 91 ARG A O 1
ATOM 718 N N . PRO A 1 92 ? -13.455 0.025 10.530 1.00 94.88 92 PRO A N 1
ATOM 719 C CA . PRO A 1 92 ? -12.079 0.343 10.891 1.00 94.88 92 PRO A CA 1
ATOM 720 C C . PRO A 1 92 ? -11.333 1.102 9.787 1.00 94.88 92 PRO A C 1
ATOM 722 O O . PRO A 1 92 ? -11.633 0.944 8.602 1.00 94.88 92 PRO A O 1
ATOM 725 N N . HIS A 1 93 ? -10.335 1.891 10.177 1.00 95.62 93 HIS A N 1
ATOM 726 C CA . HIS A 1 93 ? -9.514 2.687 9.263 1.00 95.62 93 HIS A CA 1
ATOM 727 C C . HIS A 1 93 ? -8.130 2.056 9.103 1.00 95.62 93 HIS A C 1
ATOM 729 O O . HIS A 1 93 ? -7.542 1.618 10.087 1.00 95.62 93 HIS A O 1
ATOM 735 N N . VAL A 1 94 ? -7.600 2.056 7.884 1.00 97.25 94 VAL A N 1
ATOM 736 C CA . VAL A 1 94 ? -6.219 1.686 7.564 1.00 97.25 94 VAL A CA 1
ATOM 737 C C . VAL A 1 94 ? -5.510 2.946 7.087 1.00 97.25 94 VAL A C 1
ATOM 739 O O . VAL A 1 94 ? -5.807 3.454 6.010 1.00 97.25 94 VAL A O 1
ATOM 742 N N . LEU A 1 95 ? -4.620 3.473 7.917 1.00 96.56 95 LEU A N 1
ATOM 743 C CA . LEU A 1 95 ? -3.750 4.596 7.605 1.00 96.56 95 LEU A CA 1
ATOM 744 C C . LEU A 1 95 ? -2.619 4.100 6.697 1.00 96.56 95 LEU A C 1
ATOM 746 O O . LEU A 1 95 ? -1.952 3.124 7.048 1.00 96.56 95 LEU A O 1
ATOM 750 N N . LEU A 1 96 ? -2.423 4.766 5.562 1.00 95.94 96 LEU A N 1
ATOM 751 C CA . LEU A 1 96 ? -1.399 4.435 4.564 1.00 95.94 96 LEU A CA 1
ATOM 752 C C . LEU A 1 96 ? -0.377 5.569 4.464 1.00 95.94 96 LEU A C 1
ATOM 754 O O . LEU A 1 96 ? -0.724 6.719 4.742 1.00 95.94 96 LEU A O 1
ATOM 758 N N . ALA A 1 97 ? 0.860 5.262 4.077 1.00 90.56 97 ALA A N 1
ATOM 759 C CA . ALA A 1 97 ? 1.963 6.218 4.060 1.00 90.56 97 ALA A CA 1
ATOM 760 C C . ALA A 1 97 ? 1.822 7.267 2.945 1.00 90.56 97 ALA A C 1
ATOM 762 O O . ALA A 1 97 ? 2.274 8.404 3.117 1.00 90.56 97 ALA A O 1
ATOM 763 N N . GLY A 1 98 ? 1.178 6.931 1.827 1.00 89.69 98 GLY A N 1
ATOM 764 C CA . GLY A 1 98 ? 0.961 7.866 0.725 1.00 89.69 98 GLY A CA 1
ATOM 765 C C . GLY A 1 98 ? -0.335 7.641 -0.048 1.00 89.69 98 GLY A C 1
ATOM 766 O O . GLY A 1 98 ? -0.987 6.604 0.047 1.00 89.69 98 GLY A O 1
ATOM 767 N N . GLU A 1 99 ? -0.702 8.634 -0.862 1.00 89.88 99 GLU A N 1
ATOM 768 C CA . GLU A 1 99 ? -1.878 8.579 -1.751 1.00 89.88 99 GLU A CA 1
ATOM 769 C C . GLU A 1 99 ? -1.823 7.442 -2.775 1.00 89.88 99 GLU A C 1
ATOM 771 O O . GLU A 1 99 ? -2.866 6.975 -3.221 1.00 89.88 99 GLU A O 1
ATOM 776 N N . ILE A 1 100 ? -0.623 6.982 -3.117 1.00 92.25 100 ILE A N 1
ATOM 777 C CA . ILE A 1 100 ? -0.364 5.953 -4.131 1.00 92.25 100 ILE A CA 1
ATOM 778 C C . ILE A 1 100 ? -0.704 4.545 -3.629 1.00 92.25 100 ILE A C 1
ATOM 780 O O . ILE A 1 100 ? -1.075 3.665 -4.412 1.00 92.25 100 ILE A O 1
ATOM 784 N N . ASP A 1 101 ? -0.636 4.336 -2.318 1.00 95.00 101 ASP A N 1
ATOM 785 C CA . ASP A 1 101 ? -0.821 3.027 -1.700 1.00 95.00 101 ASP A CA 1
ATOM 786 C C . ASP A 1 101 ? -2.253 2.525 -1.908 1.00 95.00 101 ASP A C 1
ATOM 788 O O . ASP A 1 101 ? -2.480 1.357 -2.234 1.00 95.00 101 ASP A O 1
ATOM 792 N N . ALA A 1 102 ? -3.235 3.423 -1.769 1.00 96.62 102 ALA A N 1
ATOM 793 C CA . ALA A 1 102 ? -4.647 3.083 -1.896 1.00 96.62 102 ALA A CA 1
ATOM 794 C C . ALA A 1 102 ? -5.006 2.553 -3.301 1.00 96.62 102 ALA A C 1
ATOM 796 O O . ALA A 1 102 ? -5.544 1.445 -3.373 1.00 96.62 102 ALA A O 1
ATOM 797 N N . PRO A 1 103 ? -4.673 3.236 -4.416 1.00 97.38 103 PRO A N 1
ATOM 798 C CA . PRO A 1 103 ? -4.884 2.709 -5.765 1.00 97.38 103 PRO A CA 1
ATOM 799 C C . PRO A 1 103 ? -4.263 1.330 -6.013 1.00 97.38 103 PRO A C 1
ATOM 801 O O . PRO A 1 103 ? -4.907 0.472 -6.630 1.00 97.38 103 PRO A O 1
ATOM 804 N N . TYR A 1 104 ? -3.049 1.077 -5.511 1.00 98.19 104 TYR A N 1
ATOM 805 C CA . TYR A 1 104 ? -2.424 -0.240 -5.641 1.00 98.19 104 TYR A CA 1
ATOM 806 C C . TYR A 1 104 ? -3.192 -1.315 -4.867 1.00 98.19 104 TYR A C 1
ATOM 808 O O . TYR A 1 104 ? -3.499 -2.368 -5.432 1.00 98.19 104 TYR A O 1
ATOM 816 N N . ILE A 1 105 ? -3.555 -1.046 -3.609 1.00 98.56 105 ILE A N 1
ATOM 817 C CA . ILE A 1 105 ? -4.325 -1.978 -2.771 1.00 98.56 105 ILE A CA 1
ATOM 818 C C . ILE A 1 105 ? -5.708 -2.240 -3.382 1.00 98.56 105 ILE A C 1
ATOM 820 O O . ILE A 1 105 ? -6.144 -3.389 -3.459 1.00 98.56 105 ILE A O 1
ATOM 824 N N . GLU A 1 106 ? -6.400 -1.208 -3.863 1.00 98.56 106 GLU A N 1
ATOM 825 C CA . GLU A 1 106 ? -7.708 -1.344 -4.511 1.00 98.56 106 GLU A CA 1
ATOM 826 C C . GLU A 1 106 ? -7.636 -2.168 -5.797 1.00 98.56 106 GLU A C 1
ATOM 828 O O . GLU A 1 106 ? -8.484 -3.034 -6.038 1.00 98.56 106 GLU A O 1
ATOM 833 N N . THR A 1 107 ? -6.619 -1.925 -6.624 1.00 98.62 107 THR A N 1
ATOM 834 C CA . THR A 1 107 ? -6.412 -2.681 -7.862 1.00 98.62 107 THR A CA 1
ATOM 835 C C . THR A 1 107 ? -6.078 -4.137 -7.557 1.00 98.62 107 THR A C 1
ATOM 837 O O . THR A 1 107 ? -6.705 -5.041 -8.118 1.00 98.62 107 THR A O 1
ATOM 840 N N . ALA A 1 108 ? -5.172 -4.381 -6.607 1.00 98.62 108 ALA A N 1
ATOM 841 C CA . ALA A 1 108 ? -4.857 -5.723 -6.137 1.00 98.62 108 ALA A CA 1
ATOM 842 C C . ALA A 1 108 ? -6.107 -6.441 -5.609 1.00 98.62 108 ALA A C 1
ATOM 844 O O . ALA A 1 108 ? -6.342 -7.600 -5.948 1.00 98.62 108 ALA A O 1
ATOM 845 N N . ALA A 1 109 ? -6.960 -5.754 -4.843 1.00 98.69 109 ALA A N 1
ATOM 846 C CA . ALA A 1 109 ? -8.175 -6.345 -4.288 1.00 98.69 109 ALA A CA 1
ATOM 847 C C . ALA A 1 109 ? -9.148 -6.792 -5.383 1.00 98.69 109 ALA A C 1
ATOM 849 O O . ALA A 1 109 ? -9.749 -7.866 -5.275 1.00 98.69 109 ALA A O 1
ATOM 850 N N . LYS A 1 110 ? -9.285 -5.999 -6.452 1.00 98.62 110 LYS A N 1
ATOM 851 C CA . LYS A 1 110 ? -10.099 -6.358 -7.623 1.00 98.62 110 LYS A CA 1
ATOM 852 C C . LYS A 1 110 ? -9.517 -7.570 -8.348 1.00 98.62 110 LYS A C 1
ATOM 854 O O . LYS A 1 110 ? -10.240 -8.533 -8.587 1.00 98.62 110 LYS A O 1
ATOM 859 N N . LEU A 1 111 ? -8.221 -7.539 -8.661 1.00 98.50 111 LEU A N 1
ATOM 860 C CA . LEU A 1 111 ? -7.558 -8.573 -9.463 1.00 98.50 111 LEU A CA 1
ATOM 861 C C . LEU A 1 111 ? -7.398 -9.912 -8.728 1.00 98.50 111 LEU A C 1
ATOM 863 O O . LEU A 1 111 ? -7.427 -10.963 -9.363 1.00 98.50 111 LEU A O 1
ATOM 867 N N . LEU A 1 112 ? -7.244 -9.885 -7.403 1.00 98.50 112 LEU A N 1
ATOM 868 C CA . LEU A 1 112 ? -7.038 -11.077 -6.571 1.00 98.50 112 LEU A CA 1
ATOM 869 C C . LEU A 1 112 ? -8.328 -11.602 -5.919 1.00 98.50 112 LEU A C 1
ATOM 871 O O . LEU A 1 112 ? -8.278 -12.538 -5.122 1.00 98.50 112 LEU A O 1
ATOM 875 N N . GLY A 1 113 ? -9.485 -10.992 -6.201 1.00 98.06 113 GLY A N 1
ATOM 876 C CA . GLY A 1 113 ? -10.750 -11.389 -5.575 1.00 98.06 113 GLY A CA 1
ATOM 877 C C . GLY A 1 113 ? -10.749 -11.181 -4.053 1.00 98.06 113 GLY A C 1
ATOM 878 O O . GLY A 1 113 ? -11.177 -12.053 -3.300 1.00 98.06 113 GLY A O 1
ATOM 879 N N . ARG A 1 114 ? -10.224 -10.040 -3.588 1.00 98.31 114 ARG A N 1
ATOM 880 C CA . ARG A 1 114 ? -10.155 -9.630 -2.169 1.00 98.31 114 ARG A CA 1
ATOM 881 C C . ARG A 1 114 ? -10.977 -8.378 -1.854 1.00 98.31 114 ARG A C 1
ATOM 883 O O . ARG A 1 114 ? -10.841 -7.783 -0.787 1.00 98.31 114 ARG A O 1
ATOM 890 N N . MET A 1 115 ? -11.891 -8.000 -2.748 1.00 98.31 115 MET A N 1
ATOM 891 C CA . MET A 1 115 ? -12.801 -6.871 -2.527 1.00 98.31 115 MET A CA 1
ATOM 892 C C . MET A 1 115 ? -13.661 -7.022 -1.269 1.00 98.31 115 MET A C 1
ATOM 894 O O . MET A 1 115 ? -13.980 -6.017 -0.641 1.00 98.31 115 MET A O 1
ATOM 898 N N . ASP A 1 116 ? -14.025 -8.242 -0.874 1.00 97.94 116 ASP A N 1
ATOM 899 C CA . ASP A 1 116 ? -14.838 -8.464 0.329 1.00 97.94 116 ASP A CA 1
ATOM 900 C C . ASP A 1 116 ? -14.067 -8.183 1.620 1.00 97.94 116 ASP A C 1
ATOM 902 O O . ASP A 1 116 ? -14.643 -7.670 2.579 1.00 97.94 116 ASP A O 1
ATOM 906 N N . THR A 1 117 ? -12.761 -8.448 1.633 1.00 97.38 117 THR A N 1
ATOM 907 C CA . THR A 1 117 ? -11.862 -8.033 2.715 1.00 97.38 117 THR A CA 1
ATOM 908 C C . THR A 1 117 ? -11.729 -6.514 2.725 1.00 97.38 117 THR A C 1
ATOM 910 O O . THR A 1 117 ? -11.973 -5.880 3.752 1.00 97.38 117 THR A O 1
ATOM 913 N N . LEU A 1 118 ? -11.444 -5.910 1.567 1.00 97.75 118 LEU A N 1
ATOM 914 C CA . LEU A 1 118 ? -11.214 -4.468 1.474 1.00 97.75 118 LEU A CA 1
ATOM 915 C C . LEU A 1 118 ? -12.451 -3.631 1.846 1.00 97.75 118 LEU A C 1
ATOM 917 O O . LEU A 1 118 ? -12.328 -2.617 2.527 1.00 97.75 118 LEU A O 1
ATOM 921 N N . LYS A 1 119 ? -13.663 -4.070 1.479 1.00 97.38 119 LYS A N 1
ATOM 922 C CA . LYS A 1 119 ? -14.920 -3.365 1.808 1.00 97.38 119 LYS A CA 1
ATOM 923 C C . LYS A 1 119 ? -15.167 -3.218 3.314 1.00 97.38 119 LYS A C 1
ATOM 925 O O . LYS A 1 119 ? -15.910 -2.316 3.708 1.00 97.38 119 LYS A O 1
ATOM 930 N N . LYS A 1 120 ? -14.568 -4.074 4.150 1.00 97.06 120 LYS A N 1
ATOM 931 C CA . LYS A 1 120 ? -14.726 -4.054 5.616 1.00 97.06 120 LYS A CA 1
ATOM 932 C C . LYS A 1 120 ? -13.934 -2.936 6.292 1.00 97.06 120 LYS A C 1
ATOM 934 O O . LYS A 1 120 ? -14.206 -2.640 7.453 1.00 97.06 120 LYS A O 1
ATOM 939 N N . VAL A 1 121 ? -13.001 -2.305 5.583 1.00 97.12 121 VAL A N 1
ATOM 940 C CA . VAL A 1 121 ? -12.170 -1.212 6.095 1.00 97.12 121 VAL A CA 1
ATOM 941 C C . VAL A 1 121 ? -12.312 0.047 5.243 1.00 97.12 121 VAL A C 1
ATOM 943 O O . VAL A 1 121 ? -12.878 0.029 4.148 1.00 97.12 121 VAL A O 1
ATOM 946 N N . LYS A 1 122 ? -11.805 1.162 5.764 1.00 96.62 122 LYS A N 1
ATOM 947 C CA . LYS A 1 122 ? -11.583 2.405 5.021 1.00 96.62 122 LYS A CA 1
ATOM 948 C C . LYS A 1 122 ? -10.089 2.618 4.854 1.00 96.62 122 LYS A C 1
ATOM 950 O O . LYS A 1 122 ? -9.384 2.699 5.855 1.00 96.62 122 LYS A O 1
ATOM 955 N N . LEU A 1 123 ? -9.625 2.743 3.617 1.00 96.81 123 LEU A N 1
ATOM 956 C CA . LEU A 1 123 ? -8.264 3.193 3.352 1.00 96.81 123 LEU A CA 1
ATOM 957 C C . LEU A 1 123 ? -8.185 4.705 3.565 1.00 96.81 123 LEU A C 1
ATOM 959 O O . LEU A 1 123 ? -9.061 5.446 3.117 1.00 96.81 123 LEU A O 1
ATOM 963 N N . PHE A 1 124 ? -7.156 5.147 4.273 1.00 95.12 124 PHE A N 1
ATOM 964 C CA . PHE A 1 124 ? -6.915 6.546 4.589 1.00 95.12 124 PHE A CA 1
ATOM 965 C C . PHE A 1 124 ? -5.449 6.874 4.294 1.00 95.12 124 PHE A C 1
ATOM 967 O O . PHE A 1 124 ? -4.603 6.787 5.189 1.00 95.12 124 PHE A O 1
ATOM 974 N N . PRO A 1 125 ? -5.121 7.192 3.032 1.00 93.19 125 PRO A N 1
ATOM 975 C CA . PRO A 1 125 ? -3.798 7.689 2.709 1.00 93.19 125 PRO A CA 1
ATOM 976 C C . PRO A 1 125 ? -3.543 9.023 3.403 1.00 93.19 125 PRO A C 1
ATOM 978 O O . PRO A 1 125 ? -4.441 9.860 3.525 1.00 93.19 125 PRO A O 1
ATOM 981 N N . ILE A 1 126 ? -2.314 9.208 3.871 1.00 89.88 126 ILE A N 1
ATOM 982 C CA . ILE A 1 126 ? -1.868 10.473 4.449 1.00 89.88 126 ILE A CA 1
ATOM 983 C C . ILE A 1 126 ? -1.075 11.279 3.424 1.00 89.88 126 ILE A C 1
ATOM 985 O O . ILE A 1 126 ? -0.456 10.734 2.508 1.00 89.88 126 ILE A O 1
ATOM 989 N N . GLY A 1 127 ? -1.027 12.589 3.653 1.00 84.06 127 GLY A N 1
ATOM 990 C CA . GLY A 1 127 ? -0.313 13.508 2.780 1.00 84.06 127 GLY A CA 1
ATOM 991 C C . GLY A 1 127 ? -0.944 13.600 1.395 1.00 84.06 127 GLY A C 1
ATOM 992 O O . GLY A 1 127 ? -2.049 13.118 1.170 1.00 84.06 127 GLY A O 1
ATOM 993 N N . THR A 1 128 ? -0.240 14.266 0.484 1.00 75.44 128 THR A N 1
ATOM 994 C CA . THR A 1 128 ? -0.650 14.391 -0.917 1.00 75.44 128 THR A CA 1
ATOM 995 C C . THR A 1 128 ? 0.541 14.223 -1.847 1.00 75.44 128 THR A C 1
ATOM 997 O O . THR A 1 128 ? 1.628 14.710 -1.526 1.00 75.44 128 THR A O 1
ATOM 1000 N N . CYS A 1 129 ? 0.356 13.583 -2.998 1.00 67.56 129 CYS A N 1
ATOM 1001 C CA . CYS A 1 129 ? 1.361 13.497 -4.051 1.00 67.56 129 CYS A CA 1
ATOM 1002 C C . CYS A 1 129 ? 0.880 14.275 -5.277 1.00 67.56 129 CYS A C 1
ATOM 1004 O O . CYS A 1 129 ? -0.103 13.910 -5.923 1.00 67.56 129 CYS A O 1
ATOM 1006 N N . ARG A 1 130 ? 1.584 15.361 -5.621 1.00 66.38 130 ARG A N 1
ATOM 1007 C CA . ARG A 1 130 ? 1.266 16.171 -6.805 1.00 66.38 130 ARG A CA 1
ATOM 1008 C C . ARG A 1 130 ? 2.340 16.005 -7.866 1.00 66.38 130 ARG A C 1
ATOM 1010 O O . ARG A 1 130 ? 3.533 16.158 -7.595 1.00 66.38 130 ARG A O 1
ATOM 1017 N N . GLN A 1 131 ? 1.900 15.743 -9.095 1.00 60.69 131 GLN A N 1
ATOM 1018 C CA . GLN A 1 131 ? 2.787 15.595 -10.245 1.00 60.69 131 GLN A CA 1
ATOM 1019 C C . GLN A 1 131 ? 3.685 16.833 -10.399 1.00 60.69 131 GLN A C 1
ATOM 1021 O O . GLN A 1 131 ? 3.211 17.968 -10.340 1.00 60.69 131 GLN A O 1
ATOM 1026 N N . GLY A 1 132 ? 4.992 16.610 -10.553 1.00 60.66 132 GLY A N 1
ATOM 1027 C CA . GLY A 1 132 ? 5.993 17.672 -10.714 1.00 60.66 132 GLY A CA 1
ATOM 1028 C C . GLY A 1 132 ? 6.366 18.448 -9.441 1.00 60.66 132 GLY A C 1
ATOM 1029 O O . GLY A 1 132 ? 7.324 19.213 -9.480 1.00 60.66 132 GLY A O 1
ATOM 1030 N N . VAL A 1 133 ? 5.657 18.247 -8.323 1.00 65.12 133 VAL A N 1
ATOM 1031 C CA . VAL A 1 133 ? 5.964 18.869 -7.016 1.00 65.12 133 VAL A CA 1
ATOM 1032 C C . VAL A 1 133 ? 6.526 17.840 -6.031 1.00 65.12 133 VAL A C 1
ATOM 1034 O O . VAL A 1 133 ? 7.311 18.191 -5.154 1.00 65.12 133 VAL A O 1
ATOM 1037 N N . GLY A 1 134 ? 6.168 16.565 -6.203 1.00 64.19 134 GLY A N 1
ATOM 1038 C CA . GLY A 1 134 ? 6.537 15.488 -5.290 1.00 64.19 134 GLY A CA 1
ATOM 1039 C C . GLY A 1 134 ? 5.511 15.315 -4.172 1.00 64.19 134 GLY A C 1
ATOM 1040 O O . GLY A 1 134 ? 4.361 15.759 -4.275 1.00 64.19 134 GLY A O 1
ATOM 1041 N N . SER A 1 135 ? 5.922 14.627 -3.112 1.00 74.75 135 SER A N 1
ATOM 1042 C CA . SER A 1 135 ? 5.024 14.217 -2.036 1.00 74.75 135 SER A CA 1
ATOM 1043 C C . SER A 1 135 ? 5.149 15.129 -0.813 1.00 74.75 135 SER A C 1
ATOM 1045 O O . SER A 1 135 ? 6.243 15.364 -0.304 1.00 74.75 135 SER A O 1
ATOM 1047 N N . LEU A 1 136 ? 4.016 15.646 -0.330 1.00 76.50 136 LEU A N 1
ATOM 1048 C CA . LEU A 1 136 ? 3.915 16.518 0.842 1.00 76.50 136 LEU A CA 1
ATOM 1049 C C . LEU A 1 136 ? 3.168 15.801 1.963 1.00 76.50 136 LEU A C 1
ATOM 1051 O O . LEU A 1 136 ? 2.046 15.341 1.769 1.00 76.50 136 LEU A O 1
ATOM 1055 N N . GLY A 1 137 ? 3.768 15.729 3.151 1.00 78.50 137 GLY A N 1
ATOM 1056 C CA . GLY A 1 137 ? 3.129 15.102 4.314 1.00 78.50 137 GLY A CA 1
ATOM 1057 C C . GLY A 1 137 ? 2.932 13.583 4.197 1.00 78.50 137 GLY A C 1
ATOM 1058 O O . GLY A 1 137 ? 2.179 13.019 4.985 1.00 78.50 137 GLY A O 1
ATOM 1059 N N . THR A 1 138 ? 3.585 12.929 3.234 1.00 81.25 138 THR A N 1
ATOM 1060 C CA . THR A 1 138 ? 3.540 11.474 3.014 1.00 81.25 138 THR A CA 1
ATOM 1061 C C . THR A 1 138 ? 4.720 10.771 3.688 1.00 81.25 138 THR A C 1
ATOM 1063 O O . THR A 1 138 ? 5.596 11.408 4.283 1.00 81.25 138 THR A O 1
ATOM 1066 N N . GLY A 1 139 ? 4.785 9.456 3.525 1.00 84.94 139 GLY A N 1
ATOM 1067 C CA . GLY A 1 139 ? 5.880 8.615 3.968 1.00 84.94 139 GLY A CA 1
ATOM 1068 C C . GLY A 1 139 ? 5.767 8.242 5.437 1.00 84.94 139 GLY A C 1
ATOM 1069 O O . GLY A 1 139 ? 5.035 8.844 6.234 1.00 84.94 139 GLY A O 1
ATOM 1070 N N . ASP A 1 140 ? 6.552 7.244 5.808 1.00 85.62 140 ASP A N 1
ATOM 1071 C CA . ASP A 1 140 ? 6.415 6.601 7.102 1.00 85.62 140 ASP A CA 1
ATOM 1072 C C . ASP A 1 140 ? 6.660 7.528 8.299 1.00 85.62 140 ASP A C 1
ATOM 1074 O O . ASP A 1 140 ? 6.039 7.381 9.350 1.00 85.62 140 ASP A O 1
ATOM 1078 N N . SER A 1 141 ? 7.543 8.522 8.164 1.00 86.00 141 SER A N 1
ATOM 1079 C CA . SER A 1 141 ? 7.790 9.505 9.227 1.00 86.00 141 SER A CA 1
ATOM 1080 C C . SER A 1 141 ? 6.532 10.303 9.577 1.00 86.00 141 SER A C 1
ATOM 1082 O O . SER A 1 141 ? 6.311 10.633 10.744 1.00 86.00 141 SER A O 1
ATOM 1084 N N . ASN A 1 142 ? 5.689 10.611 8.589 1.00 89.50 142 ASN A N 1
ATOM 1085 C CA . ASN A 1 142 ? 4.422 11.302 8.821 1.00 89.50 142 ASN A CA 1
ATOM 1086 C C . ASN A 1 142 ? 3.335 10.329 9.284 1.00 89.50 142 ASN A C 1
ATOM 1088 O O . ASN A 1 142 ? 2.566 10.669 10.189 1.00 89.50 142 ASN A O 1
ATOM 1092 N N . LEU A 1 143 ? 3.335 9.096 8.766 1.00 90.44 143 LEU A N 1
ATOM 1093 C CA . LEU A 1 143 ? 2.430 8.041 9.227 1.00 90.44 143 LEU A CA 1
ATOM 1094 C C . LEU A 1 143 ? 2.645 7.741 10.705 1.00 90.44 143 LEU A C 1
ATOM 1096 O O . LEU A 1 143 ? 1.687 7.627 11.469 1.00 90.44 143 LEU A O 1
ATOM 1100 N N . TRP A 1 144 ? 3.904 7.713 11.130 1.00 89.25 144 TRP A N 1
ATOM 1101 C CA . TRP A 1 144 ? 4.298 7.592 12.522 1.00 89.25 144 TRP A CA 1
ATOM 1102 C C . TRP A 1 144 ? 3.713 8.706 13.393 1.00 89.25 144 TRP A C 1
ATOM 1104 O O . TRP A 1 144 ? 3.068 8.427 14.405 1.00 89.25 144 TRP A O 1
ATOM 1114 N N . LYS A 1 145 ? 3.882 9.971 12.986 1.00 88.88 145 LYS A N 1
ATOM 1115 C CA . LYS A 1 145 ? 3.346 11.133 13.719 1.00 88.88 145 LYS A CA 1
ATOM 1116 C C . LYS A 1 145 ? 1.826 11.049 13.860 1.00 88.88 145 LYS A C 1
ATOM 1118 O O . LYS A 1 145 ? 1.298 11.252 14.952 1.00 88.88 145 LYS A O 1
ATOM 1123 N N . ILE A 1 146 ? 1.121 10.701 12.786 1.00 89.88 146 ILE A N 1
ATOM 1124 C CA . ILE A 1 146 ? -0.339 10.547 12.809 1.00 89.88 146 ILE A CA 1
ATOM 1125 C C . ILE A 1 146 ? -0.742 9.373 13.707 1.00 89.88 146 ILE A C 1
ATOM 1127 O O . ILE A 1 146 ? -1.648 9.514 14.528 1.00 89.88 146 ILE A O 1
ATOM 1131 N N . SER A 1 147 ? -0.026 8.252 13.630 1.00 89.94 147 SER A N 1
ATOM 1132 C CA . SER A 1 147 ? -0.256 7.082 14.485 1.00 89.94 147 SER A CA 1
ATOM 1133 C C . SER A 1 147 ? -0.085 7.421 15.967 1.00 89.94 147 SER A C 1
ATOM 1135 O O . SER A 1 147 ? -0.888 6.989 16.791 1.00 89.94 147 SER A O 1
ATOM 1137 N N . MET A 1 148 ? 0.896 8.258 16.318 1.00 89.31 148 MET A N 1
ATOM 1138 C CA . MET A 1 148 ? 1.076 8.785 17.677 1.00 89.31 148 MET A CA 1
ATOM 1139 C C . MET A 1 148 ? -0.095 9.639 18.144 1.00 89.31 148 MET A C 1
ATOM 1141 O O . MET A 1 148 ? -0.579 9.457 19.265 1.00 89.31 148 MET A O 1
ATOM 1145 N N . VAL A 1 149 ? -0.597 10.526 17.284 1.00 90.31 149 VAL A N 1
ATOM 1146 C CA . VAL A 1 149 ? -1.784 11.327 17.602 1.00 90.31 149 VAL A CA 1
ATOM 1147 C C . VAL A 1 149 ? -2.982 10.412 17.846 1.00 90.31 149 VAL A C 1
ATOM 1149 O O . VAL A 1 149 ? -3.599 10.512 18.907 1.00 90.31 149 VAL A O 1
ATOM 1152 N N . VAL A 1 150 ? -3.258 9.472 16.938 1.00 90.31 150 VAL A N 1
ATOM 1153 C CA . VAL A 1 150 ? -4.354 8.495 17.070 1.00 90.31 150 VAL A CA 1
ATOM 1154 C C . VAL A 1 150 ? -4.214 7.674 18.353 1.00 90.31 150 VAL A C 1
ATOM 1156 O O . VAL A 1 150 ? -5.185 7.529 19.097 1.00 90.31 150 VAL A O 1
ATOM 1159 N N . ASN A 1 151 ? -3.004 7.206 18.669 1.00 90.50 151 ASN A N 1
ATOM 1160 C CA . ASN A 1 151 ? -2.731 6.470 19.899 1.00 90.50 151 ASN A CA 1
ATOM 1161 C C . ASN A 1 151 ? -3.029 7.312 21.152 1.00 90.50 151 ASN A C 1
ATOM 1163 O O . ASN A 1 151 ? -3.640 6.817 22.100 1.00 90.50 151 ASN A O 1
ATOM 1167 N N . SER A 1 152 ? -2.657 8.598 21.142 1.00 87.75 152 SER A N 1
ATOM 1168 C CA . SER A 1 152 ? -2.851 9.513 22.278 1.00 87.75 152 SER A CA 1
ATOM 1169 C C . SER A 1 152 ? -4.323 9.837 22.564 1.00 87.75 152 SER A C 1
ATOM 1171 O O . SER A 1 152 ? -4.691 10.075 23.713 1.00 87.75 152 SER A O 1
ATOM 1173 N N . ILE A 1 153 ? -5.178 9.798 21.536 1.00 88.56 153 ILE A N 1
ATOM 1174 C CA . ILE A 1 153 ? -6.624 10.052 21.650 1.00 88.56 153 ILE A CA 1
ATOM 1175 C C . ILE A 1 153 ? -7.461 8.768 21.591 1.00 88.56 153 ILE A C 1
ATOM 1177 O O . ILE A 1 153 ? -8.688 8.833 21.507 1.00 88.56 153 ILE A O 1
ATOM 1181 N N . SER A 1 154 ? -6.813 7.604 21.652 1.00 86.31 154 SER A N 1
ATOM 1182 C CA . SER A 1 154 ? -7.428 6.281 21.489 1.00 86.31 154 SER A CA 1
ATOM 1183 C C . SER A 1 154 ? -8.607 6.014 22.425 1.00 86.31 154 SER A C 1
ATOM 1185 O O . SER A 1 154 ? -9.556 5.341 22.039 1.00 86.31 154 SER A O 1
ATOM 1187 N N . GLN A 1 155 ? -8.584 6.578 23.635 1.00 83.06 155 GLN A N 1
ATOM 1188 C CA . GLN A 1 155 ? -9.667 6.457 24.617 1.00 83.06 155 GLN A CA 1
ATOM 1189 C C . GLN A 1 155 ? -10.933 7.241 24.230 1.00 83.06 155 GLN A C 1
ATOM 1191 O O . GLN A 1 155 ? -12.011 6.964 24.752 1.00 83.06 155 GLN A O 1
ATOM 1196 N N . THR A 1 156 ? -10.807 8.218 23.331 1.00 84.62 156 THR A N 1
ATOM 1197 C CA . THR A 1 156 ? -11.896 9.109 22.903 1.00 84.62 156 THR A CA 1
ATOM 1198 C C . THR A 1 156 ? -12.496 8.677 21.566 1.00 84.62 156 THR A C 1
ATOM 1200 O O . THR A 1 156 ? -13.662 8.959 21.291 1.00 84.62 156 THR A O 1
ATOM 1203 N N . ILE A 1 157 ? -11.723 7.988 20.723 1.00 85.19 157 ILE A N 1
ATOM 1204 C CA . ILE A 1 157 ? -12.185 7.497 19.421 1.00 85.19 157 ILE A CA 1
ATOM 1205 C C . ILE A 1 157 ? -12.770 6.086 19.556 1.00 85.19 157 ILE A C 1
ATOM 1207 O O . ILE A 1 157 ? -12.177 5.196 20.159 1.00 85.19 157 ILE A O 1
ATOM 1211 N N . SER A 1 158 ? -13.944 5.863 18.968 1.00 83.81 158 SER A N 1
ATOM 1212 C CA . SER A 1 158 ? -14.630 4.561 18.993 1.00 83.81 158 SER A CA 1
ATOM 1213 C C . SER A 1 158 ? -14.185 3.609 17.878 1.00 83.81 158 SER A C 1
ATOM 1215 O O . SER A 1 158 ? -14.461 2.408 17.940 1.00 83.81 158 SER A O 1
ATOM 1217 N N . SER A 1 159 ? -13.520 4.146 16.852 1.00 88.94 159 SER A N 1
ATOM 1218 C CA . SER A 1 159 ? -13.055 3.398 15.684 1.00 88.94 159 SER A CA 1
ATOM 1219 C C . SER A 1 159 ? -11.715 2.719 15.948 1.00 88.94 159 SER A C 1
ATOM 1221 O O . SER A 1 159 ? -10.881 3.231 16.692 1.00 88.94 159 SER A O 1
ATOM 1223 N N . LYS A 1 160 ? -11.512 1.573 15.296 1.00 91.50 160 LYS A N 1
ATOM 1224 C CA . LYS A 1 160 ? -10.234 0.862 15.275 1.00 91.50 160 LYS A CA 1
ATOM 1225 C C . LYS A 1 160 ? -9.382 1.369 14.110 1.00 91.50 160 LYS A C 1
ATOM 1227 O O . LYS A 1 160 ? -9.921 1.626 13.031 1.00 91.50 160 LYS A O 1
ATOM 1232 N N . TYR A 1 161 ? -8.080 1.480 14.329 1.00 94.31 161 TYR A N 1
ATOM 1233 C CA . TYR A 1 161 ? -7.102 1.967 13.365 1.00 94.31 161 TYR A CA 1
ATOM 1234 C C . TYR A 1 161 ? -6.006 0.928 13.140 1.00 94.31 161 TYR A C 1
ATOM 1236 O O . TYR A 1 161 ? -5.528 0.292 14.073 1.00 94.31 161 TYR A O 1
ATOM 1244 N N . MET A 1 162 ? -5.597 0.783 11.893 1.00 95.25 162 MET A N 1
ATOM 1245 C CA . MET A 1 162 ? -4.401 0.071 11.479 1.00 95.25 162 MET A CA 1
ATOM 1246 C C . MET A 1 162 ? -3.459 1.104 10.876 1.00 95.25 162 MET A C 1
ATOM 1248 O O . MET A 1 162 ? -3.899 1.889 10.044 1.00 95.25 162 MET A O 1
ATOM 1252 N N . ALA A 1 163 ? -2.196 1.127 11.278 1.00 94.94 163 ALA A N 1
ATOM 1253 C CA . ALA A 1 163 ? -1.158 1.859 10.563 1.00 94.94 163 ALA A CA 1
ATOM 1254 C C . ALA A 1 163 ? -0.347 0.853 9.749 1.00 94.94 163 ALA A C 1
ATOM 1256 O O . ALA A 1 163 ? 0.264 -0.045 10.333 1.00 94.94 163 ALA A O 1
ATOM 1257 N N . LEU A 1 164 ? -0.399 0.973 8.422 1.00 95.50 164 LEU A N 1
ATOM 1258 C CA . LEU A 1 164 ? 0.321 0.105 7.499 1.00 95.50 164 LEU A CA 1
ATOM 1259 C C . LEU A 1 164 ? 1.530 0.857 6.944 1.00 95.50 164 LEU A C 1
ATOM 1261 O O . LEU A 1 164 ? 1.374 1.777 6.147 1.00 95.50 164 LEU A O 1
ATOM 1265 N N . PHE A 1 165 ? 2.711 0.458 7.399 1.00 93.44 165 PHE A N 1
ATOM 1266 C CA . PHE A 1 165 ? 3.991 1.010 6.970 1.00 93.44 165 PHE A CA 1
ATOM 1267 C C . PHE A 1 165 ? 4.567 0.225 5.793 1.00 93.44 165 PHE A C 1
ATOM 1269 O O . PHE A 1 165 ? 4.366 -0.994 5.694 1.00 93.44 165 PHE A O 1
ATOM 1276 N N . ASP A 1 166 ? 5.339 0.914 4.958 1.00 91.50 166 ASP A N 1
ATOM 1277 C CA . ASP A 1 166 ? 6.082 0.294 3.866 1.00 91.50 166 ASP A CA 1
ATOM 1278 C C . ASP A 1 166 ? 7.275 -0.523 4.392 1.00 91.50 166 ASP A C 1
ATOM 1280 O O . ASP A 1 166 ? 7.667 -0.452 5.564 1.00 91.50 166 ASP A O 1
ATOM 1284 N N . CYS A 1 167 ? 7.873 -1.342 3.523 1.00 88.19 167 CYS A N 1
ATOM 1285 C CA . CYS A 1 167 ? 8.957 -2.241 3.920 1.00 88.19 167 CYS A CA 1
ATOM 1286 C C . CYS A 1 167 ? 10.245 -1.512 4.345 1.00 88.19 167 CYS A C 1
ATOM 1288 O O . CYS A 1 167 ? 11.063 -2.071 5.083 1.00 88.19 167 CYS A O 1
ATOM 1290 N N . ASP A 1 168 ? 10.440 -0.269 3.902 1.00 81.62 168 ASP A N 1
ATOM 1291 C CA . ASP A 1 168 ? 11.596 0.565 4.229 1.00 81.62 168 ASP A CA 1
ATOM 1292 C C . ASP A 1 168 ? 11.477 1.291 5.579 1.00 81.62 168 ASP A C 1
ATOM 1294 O O . ASP A 1 168 ? 12.495 1.776 6.099 1.00 81.62 168 ASP A O 1
ATOM 1298 N N . TYR A 1 169 ? 10.313 1.217 6.244 1.00 77.56 169 TYR A N 1
ATOM 1299 C CA . TYR A 1 169 ? 10.187 1.646 7.639 1.00 77.56 169 TYR A CA 1
ATOM 1300 C C . TYR A 1 169 ? 11.053 0.832 8.602 1.00 77.56 169 TYR A C 1
ATOM 1302 O O . TYR A 1 169 ? 11.337 1.279 9.718 1.00 77.56 169 TYR A O 1
ATOM 1310 N N . GLY A 1 170 ? 11.519 -0.349 8.174 1.00 62.53 170 GLY A N 1
ATOM 1311 C CA . GLY A 1 170 ? 12.356 -1.267 8.950 1.00 62.53 170 GLY A CA 1
ATOM 1312 C C . GLY A 1 170 ? 13.528 -0.609 9.693 1.00 62.53 170 GLY A C 1
ATOM 1313 O O . GLY A 1 170 ? 13.931 -1.079 10.758 1.00 62.53 170 GLY A O 1
ATOM 1314 N N . LYS A 1 171 ? 14.012 0.541 9.206 1.00 57.91 171 LYS A N 1
ATOM 1315 C CA . LYS A 1 171 ? 15.042 1.376 9.851 1.00 57.91 171 LYS A CA 1
ATOM 1316 C C . LYS A 1 171 ? 14.631 1.942 11.226 1.00 57.91 171 LYS A C 1
ATOM 1318 O O . LYS A 1 171 ? 15.500 2.367 11.979 1.00 57.91 171 LYS A O 1
ATOM 1323 N N . ASN A 1 172 ? 13.341 1.932 11.574 1.00 59.97 172 ASN A N 1
ATOM 1324 C CA . ASN A 1 172 ? 12.786 2.424 12.841 1.00 59.97 172 ASN A CA 1
ATOM 1325 C C . ASN A 1 172 ? 11.979 1.359 13.619 1.00 59.97 172 ASN A C 1
ATOM 1327 O O . ASN A 1 172 ? 11.281 1.716 14.566 1.00 59.97 172 ASN A O 1
ATOM 1331 N N . ILE A 1 173 ? 12.079 0.061 13.288 1.00 65.44 173 ILE A N 1
ATOM 1332 C CA . ILE A 1 173 ? 11.348 -1.028 13.985 1.00 65.44 173 ILE A CA 1
ATOM 1333 C C . ILE A 1 173 ? 11.530 -0.990 15.509 1.00 65.44 173 ILE A C 1
ATOM 1335 O O . ILE A 1 173 ? 10.584 -1.248 16.252 1.00 65.44 173 ILE A O 1
ATOM 1339 N N . GLN A 1 174 ? 12.724 -0.625 15.985 1.00 63.69 174 GLN A N 1
ATOM 1340 C CA . GLN A 1 174 ? 12.993 -0.473 17.418 1.00 63.69 174 GLN A CA 1
ATOM 1341 C C . GLN A 1 174 ? 12.029 0.532 18.069 1.00 63.69 174 GLN A C 1
ATOM 1343 O O . GLN A 1 174 ? 11.448 0.226 19.105 1.00 63.69 174 GLN A O 1
ATOM 1348 N N . LYS A 1 175 ? 11.734 1.654 17.397 1.00 65.88 175 LYS A N 1
ATOM 1349 C CA . LYS A 1 175 ? 10.785 2.666 17.884 1.00 65.88 175 LYS A CA 1
ATOM 1350 C C . LYS A 1 175 ? 9.352 2.142 17.954 1.00 65.88 175 LYS A C 1
ATOM 1352 O O . LYS A 1 175 ? 8.649 2.481 18.896 1.00 65.88 175 LYS A O 1
ATOM 1357 N N . ILE A 1 176 ? 8.905 1.313 17.000 1.00 69.88 176 ILE A N 1
ATOM 1358 C CA . ILE A 1 176 ? 7.574 0.672 17.079 1.00 69.88 176 ILE A CA 1
ATOM 1359 C C . ILE A 1 176 ? 7.475 -0.189 18.333 1.00 69.88 176 ILE A C 1
ATOM 1361 O O . ILE A 1 176 ? 6.482 -0.096 19.054 1.00 69.88 176 ILE A O 1
ATOM 1365 N N . ASN A 1 177 ? 8.497 -1.011 18.574 1.00 70.44 177 ASN A N 1
ATOM 1366 C CA . ASN A 1 177 ? 8.501 -1.990 19.657 1.00 70.44 177 ASN A CA 1
ATOM 1367 C C . ASN A 1 177 ? 8.645 -1.345 21.042 1.00 70.44 177 ASN A C 1
ATOM 1369 O O . ASN A 1 177 ? 8.188 -1.912 22.030 1.00 70.44 177 ASN A O 1
ATOM 1373 N N . GLU A 1 178 ? 9.256 -0.163 21.122 1.00 68.00 178 GLU A N 1
ATOM 1374 C CA . GLU A 1 178 ? 9.380 0.617 22.360 1.00 68.00 178 GLU A CA 1
ATOM 1375 C C . GLU A 1 178 ? 8.062 1.278 22.793 1.00 68.00 178 GLU A C 1
ATOM 1377 O O . GLU A 1 178 ? 7.921 1.685 23.949 1.00 68.00 178 GLU A O 1
ATOM 1382 N N . ILE A 1 179 ? 7.079 1.384 21.893 1.00 71.56 179 ILE A N 1
ATOM 1383 C CA . ILE A 1 179 ? 5.814 2.056 22.179 1.00 71.56 179 ILE A CA 1
ATOM 1384 C C . ILE A 1 179 ? 4.741 1.077 22.638 1.00 71.56 179 ILE A C 1
ATOM 1386 O O . ILE A 1 179 ? 4.402 0.103 21.971 1.00 71.56 179 ILE A O 1
ATOM 1390 N N . SER A 1 180 ? 4.116 1.422 23.766 1.00 75.38 180 SER A N 1
ATOM 1391 C CA . SER A 1 180 ? 2.866 0.804 24.193 1.00 75.38 180 SER A CA 1
ATOM 1392 C C . SER A 1 180 ? 1.707 1.360 23.364 1.00 75.38 180 SER A C 1
ATOM 1394 O O . SER A 1 180 ? 1.232 2.484 23.570 1.00 75.38 180 SER A O 1
ATOM 1396 N N . TRP A 1 181 ? 1.279 0.578 22.378 1.00 83.94 181 TRP A N 1
ATOM 1397 C CA . TRP A 1 181 ? 0.119 0.891 21.556 1.00 83.94 181 TRP A CA 1
ATOM 1398 C C . TRP A 1 181 ? -1.172 0.576 22.303 1.00 83.94 181 TRP A C 1
ATOM 1400 O O . TRP A 1 181 ? -1.321 -0.4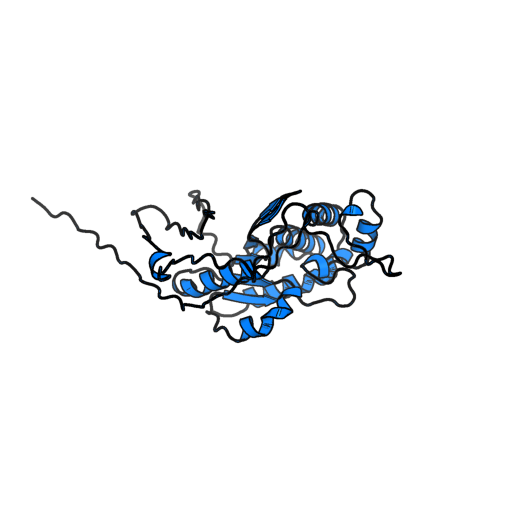57 22.957 1.00 83.94 181 TRP A O 1
ATOM 1410 N N . SER A 1 182 ? -2.131 1.487 22.202 1.00 81.31 182 SER A N 1
ATOM 1411 C CA . SER A 1 182 ? -3.480 1.265 22.700 1.00 81.31 182 SER A CA 1
ATOM 1412 C C . SER A 1 182 ? -4.197 0.199 21.871 1.00 81.31 182 SER A C 1
ATOM 1414 O O . SER A 1 182 ? -3.916 -0.009 20.696 1.00 81.31 182 SER A O 1
ATOM 1416 N N . LYS A 1 183 ? -5.223 -0.414 22.464 1.00 81.31 183 LYS A N 1
ATOM 1417 C CA . LYS A 1 183 ? -6.073 -1.426 21.813 1.00 81.31 183 LYS A CA 1
ATOM 1418 C C . LYS A 1 183 ? -6.763 -0.943 20.528 1.00 81.31 183 LYS A C 1
ATOM 1420 O O . LYS A 1 183 ? -7.218 -1.761 19.734 1.00 81.31 183 LYS A O 1
ATOM 1425 N N . ASN A 1 184 ? -6.865 0.373 20.327 1.00 87.06 184 ASN A N 1
ATOM 1426 C CA . ASN A 1 184 ? -7.586 0.962 19.202 1.00 87.06 184 ASN A CA 1
ATOM 1427 C C . ASN A 1 184 ? -6.682 1.256 18.000 1.00 87.06 184 ASN A C 1
ATOM 1429 O O . ASN A 1 184 ? -7.219 1.622 16.957 1.00 87.06 184 ASN A O 1
ATOM 1433 N N . ILE A 1 185 ? -5.360 1.087 18.111 1.00 91.25 185 ILE A N 1
ATOM 1434 C CA . ILE A 1 185 ? -4.435 1.189 16.980 1.00 91.25 185 ILE A CA 1
ATOM 1435 C C . ILE A 1 185 ? -3.497 -0.020 16.934 1.00 91.25 185 ILE A C 1
ATOM 1437 O O . ILE A 1 185 ? -2.881 -0.389 17.928 1.00 91.25 185 ILE A O 1
ATOM 1441 N N . THR A 1 186 ? -3.389 -0.645 15.767 1.00 91.94 186 THR A N 1
ATOM 1442 C CA . THR A 1 186 ? -2.454 -1.747 15.510 1.00 91.94 186 THR A CA 1
ATOM 1443 C C . THR A 1 186 ? -1.495 -1.339 14.404 1.00 91.94 186 THR A C 1
ATOM 1445 O O . THR A 1 186 ? -1.905 -0.712 13.430 1.00 91.94 186 THR A O 1
ATOM 1448 N N . VAL A 1 187 ? -0.220 -1.678 14.551 1.00 91.62 187 VAL A N 1
ATOM 1449 C CA . VAL A 1 187 ? 0.820 -1.332 13.582 1.00 91.62 187 VAL A CA 1
ATOM 1450 C C . VAL A 1 187 ? 1.241 -2.577 12.818 1.00 91.62 187 VAL A C 1
ATOM 1452 O O . VAL A 1 187 ? 1.535 -3.602 13.427 1.00 91.62 187 VAL A O 1
ATOM 1455 N N . PHE A 1 188 ? 1.294 -2.462 11.496 1.00 92.56 188 PHE A N 1
ATOM 1456 C CA . PHE A 1 188 ? 1.808 -3.478 10.587 1.00 92.56 188 PHE A CA 1
ATOM 1457 C C . PHE A 1 188 ? 2.867 -2.866 9.676 1.00 92.56 188 PHE A C 1
ATOM 1459 O O . PHE A 1 188 ? 2.797 -1.688 9.333 1.00 92.56 188 PHE A O 1
ATOM 1466 N N . ILE A 1 189 ? 3.835 -3.682 9.271 1.00 92.75 189 ILE A N 1
ATOM 1467 C CA . ILE A 1 189 ? 4.884 -3.307 8.322 1.00 92.75 189 ILE A CA 1
ATOM 1468 C C . ILE A 1 189 ? 4.833 -4.313 7.179 1.00 92.75 189 ILE A C 1
ATOM 1470 O O . ILE A 1 189 ? 4.912 -5.520 7.428 1.00 92.75 189 ILE A O 1
ATOM 1474 N N . ALA A 1 190 ? 4.697 -3.834 5.944 1.00 93.25 190 ALA A N 1
ATOM 1475 C CA . ALA A 1 190 ? 4.769 -4.682 4.761 1.00 93.25 190 ALA A CA 1
ATOM 1476 C C . ALA A 1 190 ? 6.135 -5.399 4.703 1.00 93.25 190 ALA A C 1
ATOM 1478 O O . ALA A 1 190 ? 7.166 -4.791 5.003 1.00 93.25 190 ALA A O 1
ATOM 1479 N N . PRO A 1 191 ? 6.195 -6.692 4.335 1.00 92.38 191 PRO A N 1
ATOM 1480 C CA . PRO A 1 191 ? 7.470 -7.389 4.266 1.00 92.38 191 PRO A CA 1
ATOM 1481 C C . PRO A 1 191 ? 8.318 -6.848 3.117 1.00 92.38 191 PRO A C 1
ATOM 1483 O O . PRO A 1 191 ? 7.811 -6.575 2.031 1.00 92.38 191 PRO A O 1
ATOM 1486 N N . GLN A 1 192 ? 9.631 -6.800 3.320 1.00 92.81 192 GLN A N 1
ATOM 1487 C CA . GLN A 1 192 ? 10.555 -6.552 2.223 1.00 92.81 192 GLN A CA 1
ATOM 1488 C C . GLN A 1 192 ? 10.733 -7.818 1.376 1.00 92.81 192 GLN A C 1
ATOM 1490 O O . GLN A 1 192 ? 11.146 -8.871 1.868 1.00 92.81 192 GLN A O 1
ATOM 1495 N N . LEU A 1 193 ? 10.475 -7.712 0.076 1.00 93.25 193 LEU A N 1
ATOM 1496 C CA . LEU A 1 193 ? 10.694 -8.777 -0.895 1.00 93.25 193 LEU A CA 1
ATOM 1497 C C . LEU A 1 193 ? 12.048 -8.592 -1.580 1.00 93.25 193 LEU A C 1
ATOM 1499 O O . LEU A 1 193 ? 12.233 -7.756 -2.462 1.00 93.25 193 LEU A O 1
ATOM 1503 N N . TYR A 1 194 ? 13.025 -9.414 -1.203 1.00 89.38 194 TYR A N 1
ATOM 1504 C CA . TYR A 1 194 ? 14.387 -9.299 -1.738 1.00 89.38 194 TYR A CA 1
ATOM 1505 C C . TYR A 1 194 ? 14.525 -9.707 -3.209 1.00 89.38 194 TYR A C 1
ATOM 1507 O O . TYR A 1 194 ? 15.514 -9.349 -3.845 1.00 89.38 194 TYR A O 1
ATOM 1515 N N . HIS A 1 195 ? 13.546 -10.416 -3.766 1.00 88.25 195 HIS A N 1
ATOM 1516 C CA . HIS A 1 195 ? 13.570 -10.880 -5.153 1.00 88.25 195 HIS A CA 1
ATOM 1517 C C . HIS A 1 195 ? 12.921 -9.897 -6.144 1.00 88.25 195 HIS A C 1
ATOM 1519 O O . HIS A 1 195 ? 13.034 -10.101 -7.350 1.00 88.25 195 HIS A O 1
ATOM 1525 N N . THR A 1 196 ? 12.249 -8.840 -5.675 1.00 90.00 196 THR A N 1
ATOM 1526 C CA . THR A 1 196 ? 11.653 -7.818 -6.551 1.00 90.00 196 THR A CA 1
ATOM 1527 C C . THR A 1 196 ? 12.669 -6.712 -6.864 1.00 90.00 196 THR A C 1
ATOM 1529 O O . THR A 1 196 ? 13.605 -6.497 -6.091 1.00 90.00 196 THR A O 1
ATOM 1532 N N . PRO A 1 197 ? 12.571 -6.037 -8.021 1.00 87.94 197 PRO A N 1
ATOM 1533 C CA . PRO A 1 197 ? 13.580 -5.064 -8.446 1.00 87.94 197 PRO A CA 1
ATOM 1534 C C . PRO A 1 197 ? 13.551 -3.764 -7.632 1.00 87.94 197 PRO A C 1
ATOM 1536 O O . PRO A 1 197 ? 14.610 -3.226 -7.321 1.00 87.94 197 PRO A O 1
ATOM 1539 N N . ILE A 1 198 ? 12.361 -3.297 -7.246 1.00 91.38 198 ILE A N 1
ATOM 1540 C CA . ILE A 1 198 ? 12.174 -2.109 -6.406 1.00 91.38 198 ILE A CA 1
ATOM 1541 C C . ILE A 1 198 ? 12.298 -2.513 -4.938 1.00 91.38 198 ILE A C 1
ATOM 1543 O O . ILE A 1 198 ? 11.704 -3.513 -4.542 1.00 91.38 198 ILE A O 1
ATOM 1547 N N . LYS A 1 199 ? 13.091 -1.787 -4.141 1.00 89.88 199 LYS A N 1
ATOM 1548 C CA . LYS A 1 199 ? 13.446 -2.183 -2.759 1.00 89.88 199 LYS A CA 1
ATOM 1549 C C . LYS A 1 199 ? 12.733 -1.428 -1.643 1.00 89.88 199 LYS A C 1
ATOM 1551 O O . LYS A 1 199 ? 12.792 -1.898 -0.508 1.00 89.88 199 LYS A O 1
ATOM 1556 N N . ASP A 1 200 ? 12.073 -0.331 -1.989 1.00 89.06 200 ASP A N 1
ATOM 1557 C CA . ASP A 1 200 ? 11.454 0.616 -1.064 1.00 89.06 200 ASP A CA 1
ATOM 1558 C C . ASP A 1 200 ? 10.004 0.885 -1.491 1.00 89.06 200 ASP A C 1
ATOM 1560 O O . ASP A 1 200 ? 9.672 0.707 -2.671 1.00 89.06 200 ASP A O 1
ATOM 1564 N N . GLY A 1 201 ? 9.170 1.335 -0.548 1.00 91.75 201 GLY A N 1
ATOM 1565 C CA . GLY A 1 201 ? 7.763 1.647 -0.795 1.00 91.75 201 GLY A CA 1
ATOM 1566 C C . GLY A 1 201 ? 6.879 0.429 -1.071 1.00 91.75 201 GLY A C 1
ATOM 1567 O O . GLY A 1 201 ? 7.340 -0.714 -1.194 1.00 91.75 201 GLY A O 1
ATOM 1568 N N . ILE A 1 202 ? 5.579 0.677 -1.229 1.00 94.62 202 ILE A N 1
ATOM 1569 C CA . ILE A 1 202 ? 4.601 -0.360 -1.585 1.00 94.62 202 ILE A CA 1
ATOM 1570 C C . ILE A 1 202 ? 4.880 -1.002 -2.958 1.00 94.62 202 ILE A C 1
ATOM 1572 O O . ILE A 1 202 ? 4.500 -2.152 -3.205 1.00 94.62 202 ILE A O 1
ATOM 1576 N N . GLU A 1 203 ? 5.600 -0.311 -3.851 1.00 95.12 203 GLU A N 1
ATOM 1577 C CA . GLU A 1 203 ? 6.026 -0.848 -5.147 1.00 95.12 203 GLU A CA 1
ATOM 1578 C C . GLU A 1 203 ? 6.957 -2.062 -5.013 1.00 95.12 203 GLU A C 1
ATOM 1580 O O . GLU A 1 203 ? 7.056 -2.851 -5.957 1.00 95.12 203 GLU A O 1
ATOM 1585 N N . ASN A 1 204 ? 7.590 -2.272 -3.850 1.00 95.62 204 ASN A N 1
ATOM 1586 C CA . ASN A 1 204 ? 8.349 -3.490 -3.556 1.00 95.62 204 ASN A CA 1
ATOM 1587 C C . ASN A 1 204 ? 7.501 -4.769 -3.701 1.00 95.62 204 ASN A C 1
ATOM 1589 O O . ASN A 1 204 ? 8.049 -5.836 -3.994 1.00 95.62 204 ASN A O 1
ATOM 1593 N N . LEU A 1 205 ? 6.175 -4.668 -3.554 1.00 97.00 205 LEU A N 1
ATOM 1594 C CA . LEU A 1 205 ? 5.248 -5.788 -3.722 1.00 97.00 205 LEU A CA 1
ATOM 1595 C C . LEU A 1 205 ? 4.928 -6.096 -5.194 1.00 97.00 205 LEU A C 1
ATOM 1597 O O . LEU A 1 205 ? 4.439 -7.187 -5.500 1.00 97.00 205 LEU A O 1
ATOM 1601 N N . LEU A 1 206 ? 5.226 -5.193 -6.130 1.00 97.00 206 LEU A N 1
ATOM 1602 C CA . LEU A 1 206 ? 5.032 -5.457 -7.554 1.00 97.00 206 LEU A CA 1
ATOM 1603 C C . LEU A 1 206 ? 6.044 -6.489 -8.057 1.00 97.00 206 LEU A C 1
ATOM 1605 O O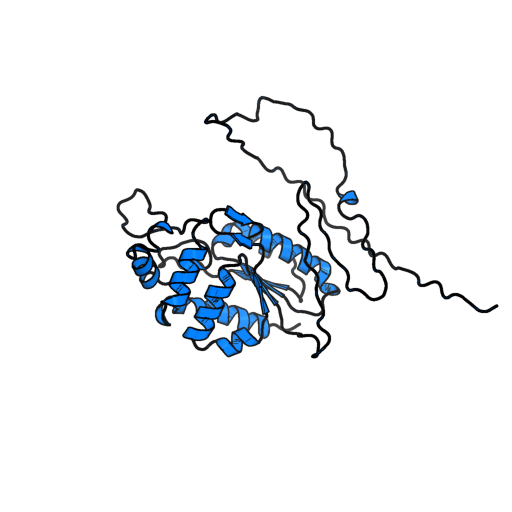 . LEU A 1 206 ? 7.233 -6.465 -7.728 1.00 97.00 206 LEU A O 1
ATOM 1609 N N . THR A 1 207 ? 5.581 -7.412 -8.900 1.00 95.94 207 THR A N 1
ATOM 1610 C CA . THR A 1 207 ? 6.487 -8.418 -9.468 1.00 95.94 207 THR A CA 1
ATOM 1611 C C . THR A 1 207 ? 7.511 -7.803 -10.421 1.00 95.94 207 THR A C 1
ATOM 1613 O O . THR A 1 207 ? 7.265 -6.805 -11.098 1.00 95.94 207 THR A O 1
ATOM 1616 N N . GLU A 1 208 ? 8.656 -8.470 -10.571 1.00 94.12 208 GLU A N 1
ATOM 1617 C CA . GLU A 1 208 ? 9.685 -8.062 -11.534 1.00 94.12 208 GLU A CA 1
ATOM 1618 C C . GLU A 1 208 ? 9.134 -7.920 -12.962 1.00 94.12 208 GLU A C 1
ATOM 1620 O O . GLU A 1 208 ? 9.581 -7.074 -13.735 1.00 94.12 208 GLU A O 1
ATOM 1625 N N . ARG A 1 209 ? 8.127 -8.723 -13.310 1.00 94.50 209 ARG A N 1
ATOM 1626 C CA . ARG A 1 209 ? 7.523 -8.748 -14.638 1.00 94.50 209 ARG A CA 1
ATOM 1627 C C . ARG A 1 209 ? 6.880 -7.413 -15.017 1.00 94.50 209 ARG A C 1
ATOM 1629 O O . ARG A 1 209 ? 7.176 -6.898 -16.096 1.00 94.50 209 ARG A O 1
ATOM 1636 N N . ILE A 1 210 ? 6.024 -6.854 -14.157 1.00 95.81 210 ILE A N 1
ATOM 1637 C CA . ILE A 1 210 ? 5.351 -5.581 -14.449 1.00 95.81 210 ILE A CA 1
ATOM 1638 C C . ILE A 1 210 ? 6.329 -4.411 -14.406 1.00 95.81 210 ILE A C 1
ATOM 1640 O O . ILE A 1 210 ? 6.245 -3.525 -15.251 1.00 95.81 210 ILE A O 1
ATOM 1644 N N . ILE A 1 211 ? 7.322 -4.463 -13.514 1.00 94.44 211 ILE A N 1
ATOM 1645 C CA . ILE A 1 211 ? 8.373 -3.445 -13.439 1.00 94.44 211 ILE A CA 1
ATOM 1646 C C . ILE A 1 211 ? 9.234 -3.448 -14.707 1.00 94.44 211 ILE A C 1
ATOM 1648 O O . ILE A 1 211 ? 9.468 -2.394 -15.294 1.00 94.44 211 ILE A O 1
ATOM 1652 N N . LYS A 1 212 ? 9.650 -4.624 -15.196 1.00 92.31 212 LYS A N 1
ATOM 1653 C CA . LYS A 1 212 ? 10.356 -4.744 -16.483 1.00 92.31 212 LYS A CA 1
ATOM 1654 C C . LYS A 1 212 ? 9.512 -4.215 -17.637 1.00 92.31 212 LYS A C 1
ATOM 1656 O O . LYS A 1 212 ? 10.041 -3.523 -18.502 1.00 92.31 212 LYS A O 1
ATOM 1661 N N . LYS A 1 213 ? 8.211 -4.521 -17.651 1.00 93.56 213 LYS A N 1
ATOM 1662 C CA . LYS A 1 213 ? 7.293 -4.031 -18.685 1.00 93.56 213 LYS A CA 1
ATOM 1663 C C . LYS A 1 213 ? 7.197 -2.502 -18.660 1.00 93.56 213 LYS A C 1
ATOM 1665 O O . LYS A 1 213 ? 7.382 -1.890 -19.703 1.00 93.56 213 LYS A O 1
ATOM 1670 N N . ALA A 1 214 ? 7.002 -1.903 -17.485 1.00 93.31 214 ALA A N 1
ATOM 1671 C CA . ALA A 1 214 ? 6.957 -0.451 -17.303 1.00 93.31 214 ALA A CA 1
ATOM 1672 C C . ALA A 1 214 ? 8.279 0.228 -17.695 1.00 93.31 214 ALA A C 1
ATOM 1674 O O . ALA A 1 214 ? 8.292 1.306 -18.281 1.00 93.31 214 ALA A O 1
ATOM 1675 N N . TYR A 1 215 ? 9.414 -0.402 -17.397 1.00 91.81 215 TYR A N 1
ATOM 1676 C CA . TYR A 1 215 ? 10.723 0.149 -17.740 1.00 91.81 215 TYR A CA 1
ATOM 1677 C C . TYR A 1 215 ? 11.000 0.158 -19.253 1.00 91.81 215 TYR A C 1
ATOM 1679 O O . TYR A 1 215 ? 11.682 1.051 -19.759 1.00 91.81 215 TYR A O 1
ATOM 1687 N N . LEU A 1 216 ? 10.479 -0.834 -19.981 1.00 90.44 216 LEU A N 1
ATOM 1688 C CA . LEU A 1 216 ? 10.599 -0.923 -21.438 1.00 90.44 216 LEU A CA 1
ATOM 1689 C C . LEU A 1 216 ? 9.562 -0.068 -22.181 1.00 90.44 216 LEU A C 1
ATOM 1691 O O . LEU A 1 216 ? 9.752 0.209 -23.365 1.00 90.44 216 LEU A O 1
ATOM 1695 N N . ASP A 1 217 ? 8.491 0.343 -21.504 1.00 91.50 217 ASP A N 1
ATOM 1696 C CA . ASP A 1 217 ? 7.448 1.199 -22.058 1.00 91.50 217 ASP A CA 1
ATOM 1697 C C . ASP A 1 217 ? 7.926 2.669 -22.115 1.00 91.50 217 ASP A C 1
ATOM 1699 O O . ASP A 1 217 ? 8.334 3.217 -21.085 1.00 91.50 217 ASP A O 1
ATOM 1703 N N . PRO A 1 218 ? 7.907 3.328 -23.293 1.00 89.00 218 PRO A N 1
ATOM 1704 C CA . PRO A 1 218 ? 8.301 4.730 -23.435 1.00 89.00 218 PRO A CA 1
ATOM 1705 C C . PRO A 1 218 ? 7.569 5.699 -22.499 1.00 89.00 218 PRO A C 1
ATOM 1707 O O . PRO A 1 218 ? 8.187 6.675 -22.065 1.00 89.00 218 PRO A O 1
ATOM 1710 N N . ASP A 1 219 ? 6.307 5.423 -22.159 1.00 87.88 219 ASP A N 1
ATOM 1711 C CA . ASP A 1 219 ? 5.473 6.310 -21.343 1.00 87.88 219 ASP A CA 1
ATOM 1712 C C . ASP A 1 219 ? 5.922 6.315 -19.876 1.00 87.88 219 ASP A C 1
ATOM 1714 O O . ASP A 1 219 ? 5.868 7.345 -19.203 1.00 87.88 219 ASP A O 1
ATOM 1718 N N . THR A 1 220 ? 6.418 5.178 -19.376 1.00 89.50 220 THR A N 1
A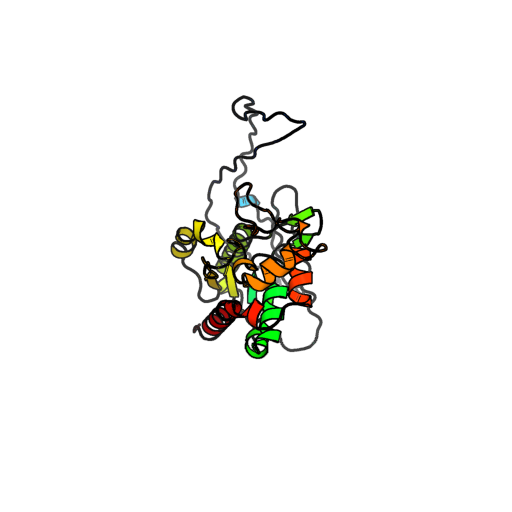TOM 1719 C CA . THR A 1 220 ? 6.791 5.008 -17.961 1.00 89.50 220 THR A CA 1
ATOM 1720 C C . THR A 1 220 ? 8.278 4.835 -17.712 1.00 89.50 220 THR A C 1
ATOM 1722 O O . THR A 1 220 ? 8.709 4.892 -16.560 1.00 89.50 220 THR A O 1
ATOM 1725 N N . ARG A 1 221 ? 9.104 4.686 -18.751 1.00 85.56 221 ARG A N 1
ATOM 1726 C CA . ARG A 1 221 ? 10.558 4.508 -18.611 1.00 85.56 221 ARG A CA 1
ATOM 1727 C C . ARG A 1 221 ? 11.220 5.599 -17.763 1.00 85.56 221 ARG A C 1
ATOM 1729 O O . ARG A 1 221 ? 12.155 5.313 -17.018 1.00 85.56 221 ARG A O 1
ATOM 1736 N N . LEU A 1 222 ? 10.736 6.839 -17.852 1.00 82.50 222 LEU A N 1
ATOM 1737 C CA . LEU A 1 222 ? 11.258 7.978 -17.086 1.00 82.50 222 LEU A CA 1
ATOM 1738 C C . LEU A 1 222 ? 10.906 7.939 -15.595 1.00 82.50 222 LEU A C 1
ATOM 1740 O O . LEU A 1 222 ? 11.462 8.731 -14.836 1.00 82.50 222 LEU A O 1
ATOM 1744 N N . CYS A 1 223 ? 10.031 7.028 -15.165 1.00 87.00 223 CYS A N 1
ATOM 1745 C CA . CYS A 1 223 ? 9.682 6.856 -13.759 1.00 87.00 223 CYS A CA 1
ATOM 1746 C C . CYS A 1 223 ? 10.807 6.206 -12.952 1.00 87.00 223 CYS A C 1
ATOM 1748 O O . CYS A 1 223 ? 10.761 6.226 -11.730 1.00 87.00 223 CYS A O 1
ATOM 1750 N N . PHE A 1 224 ? 11.809 5.616 -13.601 1.00 89.06 224 PHE A N 1
ATOM 1751 C CA . PHE A 1 224 ? 12.792 4.779 -12.927 1.00 89.06 224 PHE A CA 1
ATOM 1752 C C . PHE A 1 224 ? 14.151 5.449 -12.761 1.00 89.06 224 PHE A C 1
ATOM 1754 O O . PHE A 1 224 ? 14.626 6.176 -13.635 1.00 89.06 224 PHE A O 1
ATOM 1761 N N . VAL A 1 225 ? 14.813 5.115 -11.654 1.00 84.06 225 VAL A N 1
ATOM 1762 C CA . VAL A 1 225 ? 16.249 5.327 -11.470 1.00 84.06 225 VAL A CA 1
ATOM 1763 C C . VAL A 1 225 ? 16.961 4.014 -11.780 1.00 84.06 225 VAL A C 1
ATOM 1765 O O . VAL A 1 225 ? 16.671 2.967 -11.194 1.00 84.06 225 VAL A O 1
ATOM 1768 N N . VAL A 1 226 ? 17.892 4.071 -12.726 1.00 77.94 226 VAL A N 1
ATOM 1769 C CA . VAL A 1 226 ? 18.727 2.932 -13.112 1.00 77.94 226 VAL A CA 1
ATOM 1770 C C . VAL A 1 226 ? 20.100 3.131 -12.472 1.00 77.94 226 VAL A C 1
ATOM 1772 O O . VAL A 1 226 ? 20.678 4.207 -12.643 1.00 77.94 226 VAL A O 1
ATOM 1775 N N . PRO A 1 227 ? 20.639 2.148 -11.730 1.00 72.38 227 PRO A N 1
ATOM 1776 C CA . PRO A 1 227 ? 22.003 2.236 -11.226 1.00 72.38 227 PRO A CA 1
ATOM 1777 C C . PRO A 1 227 ? 23.001 2.427 -12.373 1.00 72.38 227 PRO A C 1
ATOM 1779 O O . PRO A 1 227 ? 22.851 1.833 -13.435 1.00 72.38 227 PRO A O 1
ATOM 1782 N N . ASN A 1 228 ? 24.090 3.161 -12.131 1.00 62.31 228 ASN A N 1
ATOM 1783 C CA . ASN A 1 228 ? 25.202 3.299 -13.086 1.00 62.31 228 ASN A CA 1
ATOM 1784 C C . ASN A 1 228 ? 25.963 1.978 -13.358 1.00 62.31 228 ASN A C 1
ATOM 1786 O O . ASN A 1 228 ? 26.926 1.967 -14.124 1.00 62.31 228 ASN A O 1
ATOM 1790 N N . SER A 1 229 ? 25.583 0.868 -12.717 1.00 54.28 229 SER A N 1
ATOM 1791 C CA . SER A 1 229 ? 26.207 -0.446 -12.881 1.00 54.28 229 SER A CA 1
ATOM 1792 C C . SER A 1 229 ? 25.467 -1.295 -13.922 1.00 54.28 229 SER A C 1
ATOM 1794 O O . SER A 1 229 ? 24.326 -1.028 -14.269 1.00 54.28 229 SER A O 1
ATOM 1796 N N . GLN A 1 230 ? 26.122 -2.342 -14.433 1.00 53.72 230 GLN A N 1
ATOM 1797 C CA . GLN A 1 230 ? 25.705 -3.194 -15.566 1.00 53.72 230 GLN A CA 1
ATOM 1798 C C . GLN A 1 230 ? 24.299 -3.843 -15.477 1.00 53.72 230 GLN A C 1
ATOM 1800 O O . GLN A 1 230 ? 23.881 -4.534 -16.410 1.00 53.72 230 GLN A O 1
ATOM 1805 N N . SER A 1 231 ? 23.554 -3.640 -14.387 1.00 57.78 231 SER A N 1
ATOM 1806 C CA . SER A 1 231 ? 22.165 -4.073 -14.250 1.00 57.78 231 SER A CA 1
ATOM 1807 C C . SER A 1 231 ? 21.245 -3.233 -15.139 1.00 57.78 231 SER A C 1
ATOM 1809 O O . SER A 1 231 ? 21.021 -2.052 -14.896 1.00 57.78 231 SER A O 1
ATOM 1811 N N . LYS A 1 232 ? 20.638 -3.863 -16.151 1.00 67.12 232 LYS A N 1
ATOM 1812 C CA . LYS A 1 232 ? 19.608 -3.241 -17.007 1.00 67.12 232 LYS A CA 1
ATOM 1813 C C . LYS A 1 232 ? 18.233 -3.112 -16.331 1.00 67.12 232 LYS A C 1
ATOM 1815 O O . LYS A 1 232 ? 17.264 -2.798 -17.016 1.00 67.12 232 LYS A O 1
ATOM 1820 N N . ILE A 1 233 ? 18.122 -3.410 -15.037 1.00 70.00 233 ILE A N 1
ATOM 1821 C CA . ILE A 1 233 ? 16.852 -3.432 -14.302 1.00 70.00 233 ILE A CA 1
ATOM 1822 C C . ILE A 1 233 ? 16.847 -2.272 -13.298 1.00 70.00 233 ILE A C 1
ATOM 1824 O O . ILE A 1 233 ? 17.836 -2.110 -12.575 1.00 70.00 233 ILE A O 1
ATOM 1828 N N . PRO A 1 234 ? 15.771 -1.466 -13.249 1.00 80.06 234 PRO A N 1
ATOM 1829 C CA . PRO A 1 234 ? 15.686 -0.338 -12.332 1.00 80.06 234 PRO A CA 1
ATOM 1830 C C . PRO A 1 234 ? 15.620 -0.799 -10.875 1.00 80.06 234 PRO A C 1
ATOM 1832 O O . PRO A 1 234 ? 15.002 -1.819 -10.574 1.00 80.06 234 PRO A O 1
ATOM 1835 N N . CYS A 1 235 ? 16.248 -0.041 -9.976 1.00 81.62 235 CYS A N 1
ATOM 1836 C CA . CYS A 1 235 ? 16.284 -0.357 -8.5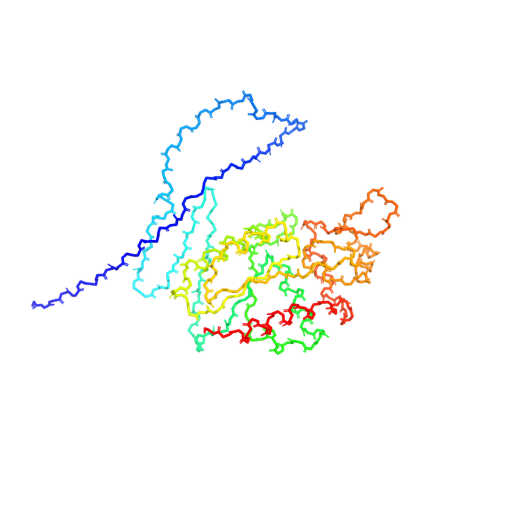42 1.00 81.62 235 CYS A CA 1
ATOM 1837 C C . CYS A 1 235 ? 15.305 0.485 -7.715 1.00 81.62 235 CYS A C 1
ATOM 1839 O O . CYS A 1 235 ? 14.926 0.087 -6.615 1.00 81.62 235 CYS A O 1
ATOM 1841 N N . CYS A 1 236 ? 14.908 1.646 -8.239 1.00 84.56 236 CYS A N 1
ATOM 1842 C CA . CYS A 1 236 ? 14.051 2.605 -7.554 1.00 84.56 236 CYS A CA 1
ATOM 1843 C C . CYS A 1 236 ? 13.111 3.287 -8.553 1.00 84.56 236 CYS A C 1
ATOM 1845 O O . CYS A 1 236 ? 13.416 3.410 -9.746 1.00 84.56 236 CYS A O 1
ATOM 1847 N N . VAL A 1 237 ? 11.989 3.779 -8.036 1.00 86.62 237 VAL A N 1
ATOM 1848 C CA . VAL A 1 237 ? 11.075 4.681 -8.741 1.00 86.62 237 VAL A CA 1
ATOM 1849 C C . VAL A 1 237 ? 11.374 6.099 -8.265 1.00 86.62 237 VAL A C 1
ATOM 1851 O O . VAL A 1 237 ? 11.570 6.321 -7.073 1.00 86.62 237 VAL A O 1
ATOM 1854 N N . ARG A 1 238 ? 11.441 7.059 -9.183 1.00 87.25 238 ARG A N 1
ATOM 1855 C CA . ARG A 1 238 ? 11.613 8.473 -8.855 1.00 87.25 238 ARG A CA 1
ATOM 1856 C C . ARG A 1 238 ? 10.381 8.999 -8.133 1.00 87.25 238 ARG A C 1
ATOM 1858 O O . ARG A 1 238 ? 9.268 8.828 -8.628 1.00 87.25 238 ARG A O 1
ATOM 1865 N N . ASP A 1 239 ? 10.593 9.707 -7.030 1.00 83.50 239 ASP A N 1
ATOM 1866 C CA . ASP A 1 239 ? 9.508 10.228 -6.193 1.00 83.50 239 ASP A CA 1
ATOM 1867 C C . ASP A 1 239 ? 8.530 11.129 -6.962 1.00 83.50 239 ASP A C 1
ATOM 1869 O O . ASP A 1 239 ? 7.320 11.001 -6.798 1.00 83.50 239 ASP A O 1
ATOM 1873 N N . ASP A 1 240 ? 9.023 11.971 -7.875 1.00 81.00 240 ASP A N 1
ATOM 1874 C CA . ASP A 1 240 ? 8.206 12.890 -8.682 1.00 81.00 240 ASP A CA 1
ATOM 1875 C C . ASP A 1 240 ? 7.378 12.205 -9.787 1.00 81.00 240 ASP A C 1
ATOM 1877 O O . ASP A 1 240 ? 6.597 12.867 -10.475 1.00 81.00 240 ASP A O 1
ATOM 1881 N N . ARG A 1 241 ? 7.546 10.888 -9.966 1.00 88.00 241 ARG A N 1
ATOM 1882 C CA . ARG A 1 241 ? 6.922 10.085 -11.031 1.00 88.00 241 ARG A CA 1
ATOM 1883 C C . ARG A 1 241 ? 6.186 8.845 -10.516 1.00 88.00 241 ARG A C 1
ATOM 1885 O O . ARG A 1 241 ? 5.632 8.103 -11.325 1.00 88.00 241 ARG A O 1
ATOM 1892 N N . LYS A 1 242 ? 6.139 8.612 -9.198 1.00 89.50 242 LYS A N 1
ATOM 1893 C CA . LYS A 1 242 ? 5.461 7.435 -8.622 1.00 89.50 242 LYS A CA 1
ATOM 1894 C C . LYS A 1 242 ? 3.975 7.366 -9.003 1.00 89.50 242 LYS A C 1
ATOM 1896 O O . LYS A 1 242 ? 3.496 6.287 -9.339 1.00 89.50 242 LYS A O 1
ATOM 1901 N N . ASN A 1 243 ? 3.276 8.507 -9.046 1.00 90.25 243 ASN A N 1
ATOM 1902 C CA . ASN A 1 243 ? 1.874 8.575 -9.487 1.00 90.25 243 ASN A CA 1
ATOM 1903 C C . ASN A 1 243 ? 1.689 8.034 -10.912 1.00 90.25 243 ASN A C 1
ATOM 1905 O O . ASN A 1 243 ? 0.793 7.235 -11.157 1.00 90.25 243 ASN A O 1
ATOM 1909 N N . GLU A 1 244 ? 2.559 8.421 -11.845 1.00 92.00 244 GLU A N 1
ATOM 1910 C CA . GLU A 1 244 ? 2.454 7.992 -13.244 1.00 92.00 244 GLU A CA 1
ATOM 1911 C C . GLU A 1 244 ? 2.688 6.487 -13.394 1.00 92.00 244 GLU A C 1
ATOM 1913 O O . GLU A 1 244 ? 1.973 5.810 -14.138 1.00 92.00 244 GLU A O 1
ATOM 1918 N N . LEU A 1 245 ? 3.659 5.946 -12.649 1.00 93.81 245 LEU A N 1
ATOM 1919 C CA . LEU A 1 245 ? 3.864 4.504 -12.594 1.00 93.81 245 LEU A CA 1
ATOM 1920 C C . LEU A 1 245 ? 2.628 3.804 -12.020 1.00 93.81 245 LEU A C 1
ATOM 1922 O O . LEU A 1 245 ? 2.177 2.815 -12.594 1.00 93.81 245 LEU A O 1
ATOM 1926 N N . CYS A 1 246 ? 2.071 4.320 -10.923 1.00 95.38 246 CYS A N 1
ATOM 1927 C CA . CYS A 1 246 ? 0.885 3.759 -10.287 1.00 95.38 246 CYS A CA 1
ATOM 1928 C C . CYS A 1 246 ? -0.306 3.711 -11.243 1.00 95.38 246 CYS A C 1
ATOM 1930 O O . CYS A 1 246 ? -0.895 2.645 -11.426 1.00 95.38 246 CYS A O 1
ATOM 1932 N N . GLU A 1 247 ? -0.620 4.823 -11.908 1.00 95.38 247 GLU A N 1
ATOM 1933 C CA . GLU A 1 247 ? -1.704 4.894 -12.889 1.00 95.38 247 GLU A CA 1
ATOM 1934 C C . GLU A 1 247 ? -1.510 3.879 -14.018 1.00 95.38 247 GLU A C 1
ATOM 1936 O O . GLU A 1 247 ? -2.437 3.144 -14.375 1.00 95.38 247 GLU A O 1
ATOM 1941 N N . TRP A 1 248 ? -0.294 3.793 -14.563 1.00 96.75 248 TRP A N 1
ATOM 1942 C CA . TRP A 1 248 ? 0.010 2.865 -15.646 1.00 96.75 248 TRP A CA 1
ATOM 1943 C C . TRP A 1 248 ? -0.102 1.404 -15.194 1.00 96.75 248 TRP A C 1
ATOM 1945 O O . TRP A 1 248 ? -0.765 0.604 -15.862 1.00 96.75 248 TRP A O 1
ATOM 1955 N N . VAL A 1 249 ? 0.481 1.058 -14.041 1.00 97.19 249 VAL A N 1
ATOM 1956 C CA . VAL A 1 249 ? 0.446 -0.301 -13.479 1.00 97.19 249 VAL A CA 1
ATOM 1957 C C . VAL A 1 249 ? -0.986 -0.699 -13.136 1.00 97.19 249 VAL A C 1
ATOM 1959 O O . VAL A 1 249 ? -1.409 -1.798 -13.490 1.00 97.19 249 VAL A O 1
ATOM 1962 N N . CYS A 1 250 ? -1.759 0.191 -12.512 1.00 97.88 250 CYS A N 1
ATOM 1963 C CA . CYS A 1 250 ? -3.142 -0.094 -12.135 1.00 97.88 250 CYS A CA 1
ATOM 1964 C C . CYS A 1 250 ? -4.063 -0.258 -13.351 1.00 97.88 250 CYS A C 1
ATOM 1966 O O . CYS A 1 250 ? -5.036 -1.009 -13.296 1.00 97.88 250 CYS A O 1
ATOM 1968 N N . ARG A 1 251 ? -3.748 0.409 -14.466 1.00 97.44 251 ARG A N 1
ATOM 1969 C CA . ARG A 1 251 ? -4.510 0.306 -15.715 1.00 97.44 251 ARG A CA 1
ATOM 1970 C C . ARG A 1 251 ? -4.264 -1.001 -16.465 1.00 97.44 251 ARG A C 1
ATOM 1972 O O . ARG A 1 251 ? -5.195 -1.529 -17.067 1.00 97.44 251 ARG A O 1
ATOM 1979 N N . ILE A 1 252 ? -3.020 -1.481 -16.500 1.00 97.06 252 ILE A N 1
ATOM 1980 C CA . ILE A 1 252 ? -2.617 -2.572 -17.409 1.00 97.06 252 ILE A CA 1
ATOM 1981 C C . ILE A 1 252 ? -2.178 -3.857 -16.701 1.00 97.06 252 ILE A C 1
ATOM 1983 O O . ILE A 1 252 ? -1.929 -4.865 -17.369 1.00 97.06 252 ILE A O 1
ATOM 1987 N N . GLY A 1 253 ? -2.016 -3.809 -15.381 1.00 97.25 253 GLY A N 1
ATOM 1988 C CA . GLY A 1 253 ? -1.596 -4.946 -14.582 1.00 97.25 253 GLY A CA 1
ATOM 1989 C C . GLY A 1 253 ? -2.661 -6.038 -14.520 1.00 97.25 253 GLY A C 1
ATOM 1990 O O . GLY A 1 253 ? -3.858 -5.808 -14.681 1.00 97.25 253 GLY A O 1
ATOM 1991 N N . GLU A 1 254 ? -2.203 -7.260 -14.291 1.00 98.25 254 GLU A N 1
ATOM 1992 C CA . GLU A 1 254 ? -3.033 -8.466 -14.228 1.00 98.25 254 GLU A CA 1
ATOM 1993 C C . GLU A 1 254 ? -2.763 -9.222 -12.913 1.00 98.25 254 GLU A C 1
ATOM 1995 O O . GLU A 1 254 ? -1.801 -8.900 -12.213 1.00 98.25 254 GLU A O 1
ATOM 2000 N N . PRO A 1 255 ? -3.573 -10.229 -12.527 1.00 98.50 255 PRO A N 1
ATOM 2001 C CA . PRO A 1 255 ? -3.514 -10.806 -11.178 1.00 98.50 255 PRO A CA 1
ATOM 2002 C C . PRO A 1 255 ? -2.119 -11.264 -10.733 1.00 98.50 255 PRO A C 1
ATOM 2004 O O . PRO A 1 255 ? -1.722 -11.047 -9.591 1.00 98.50 255 PRO A O 1
ATOM 2007 N N . ARG A 1 256 ? -1.326 -11.832 -11.649 1.00 98.00 256 ARG A N 1
ATOM 2008 C CA . ARG A 1 256 ? 0.051 -12.263 -11.366 1.00 98.00 256 ARG A CA 1
ATOM 2009 C C . ARG A 1 256 ? 1.008 -11.123 -11.004 1.00 98.00 256 ARG A C 1
ATOM 2011 O O . ARG A 1 256 ? 1.998 -11.393 -10.340 1.00 98.00 256 ARG A O 1
ATOM 2018 N N . ASP A 1 257 ? 0.730 -9.880 -11.395 1.00 97.88 257 ASP A N 1
ATOM 2019 C CA . ASP A 1 257 ? 1.580 -8.725 -11.058 1.00 97.88 257 ASP A CA 1
ATOM 2020 C C . ASP A 1 257 ? 1.416 -8.244 -9.630 1.00 97.88 257 ASP A C 1
ATOM 2022 O O . ASP A 1 257 ? 2.339 -7.654 -9.070 1.00 97.88 257 ASP A O 1
ATOM 2026 N N . PHE A 1 258 ? 0.245 -8.522 -9.067 1.00 98.31 258 PHE A N 1
ATOM 2027 C CA . PHE A 1 258 ? -0.158 -8.103 -7.738 1.00 98.31 258 PHE A CA 1
ATOM 2028 C C . PHE A 1 258 ? -0.122 -9.253 -6.737 1.00 98.31 258 PHE A C 1
ATOM 2030 O O . PHE A 1 258 ? -0.497 -9.051 -5.593 1.00 98.31 258 PHE A O 1
ATOM 2037 N N . VAL A 1 259 ? 0.335 -10.452 -7.117 1.00 98.12 259 VAL A N 1
ATOM 2038 C CA . VAL A 1 259 ? 0.255 -11.655 -6.268 1.00 98.12 259 VAL A CA 1
ATOM 2039 C C . VAL A 1 259 ? 0.823 -11.445 -4.860 1.00 98.12 259 VAL A C 1
ATOM 2041 O O . VAL A 1 259 ? 0.267 -11.952 -3.890 1.00 98.12 259 VAL A O 1
ATOM 2044 N N . ASN A 1 260 ? 1.872 -10.636 -4.708 1.00 98.12 260 ASN A N 1
ATOM 2045 C CA . ASN A 1 260 ? 2.464 -10.398 -3.395 1.00 98.12 260 ASN A CA 1
ATOM 2046 C C . ASN A 1 260 ? 1.605 -9.507 -2.484 1.00 98.12 260 ASN A C 1
ATOM 2048 O O . ASN A 1 260 ? 1.798 -9.529 -1.273 1.00 98.12 260 ASN A O 1
ATOM 2052 N N . PHE A 1 261 ? 0.614 -8.784 -3.018 1.00 98.31 261 PHE A N 1
ATOM 2053 C CA . PHE A 1 261 ? -0.333 -7.994 -2.222 1.00 98.31 261 PHE A CA 1
ATOM 2054 C C . PHE A 1 261 ? -1.255 -8.857 -1.353 1.00 98.31 261 PHE A C 1
ATOM 2056 O O . PHE A 1 261 ? -1.901 -8.318 -0.455 1.00 98.31 261 PHE A O 1
ATOM 2063 N N . TYR A 1 262 ? -1.286 -10.187 -1.532 1.00 98.25 262 TYR A N 1
ATOM 2064 C CA . TYR A 1 262 ? -1.944 -11.075 -0.567 1.00 98.25 262 TYR A CA 1
ATOM 2065 C C . TYR A 1 262 ? -1.471 -10.835 0.866 1.00 98.25 262 TYR A C 1
ATOM 2067 O O . TYR A 1 262 ? -2.282 -10.932 1.782 1.00 98.25 262 TYR A O 1
ATOM 2075 N N . VAL A 1 263 ? -0.204 -10.454 1.066 1.00 97.44 263 VAL A N 1
ATOM 2076 C CA . VAL A 1 263 ? 0.290 -10.156 2.412 1.00 97.44 263 VAL A CA 1
ATOM 2077 C C . VAL A 1 263 ? -0.452 -8.989 3.064 1.00 97.44 263 VAL A C 1
ATOM 2079 O O . VAL A 1 263 ? -0.792 -9.075 4.238 1.00 97.44 263 VAL A O 1
ATOM 2082 N N . ILE A 1 264 ? -0.789 -7.945 2.301 1.00 98.12 264 ILE A N 1
ATOM 2083 C CA . ILE A 1 264 ? -1.530 -6.789 2.813 1.00 98.12 264 ILE A CA 1
ATOM 2084 C C . ILE A 1 264 ? -2.951 -7.196 3.204 1.00 98.12 264 ILE A C 1
ATOM 2086 O O . ILE A 1 264 ? -3.438 -6.803 4.261 1.00 98.12 264 ILE A O 1
ATOM 2090 N N . PHE A 1 265 ? -3.610 -8.029 2.396 1.00 98.44 265 PHE A N 1
ATOM 2091 C CA . PHE A 1 265 ? -4.948 -8.521 2.731 1.00 98.44 265 PHE A CA 1
ATOM 2092 C C . PHE A 1 265 ? -4.941 -9.421 3.966 1.00 98.44 265 PHE A C 1
ATOM 2094 O O . PHE A 1 265 ? -5.813 -9.260 4.814 1.00 98.44 265 PHE A O 1
ATOM 2101 N N . ASN A 1 266 ? -3.931 -10.279 4.119 1.00 97.69 266 ASN A N 1
ATOM 2102 C CA . ASN A 1 266 ? -3.772 -11.098 5.320 1.00 97.69 266 ASN A CA 1
ATOM 2103 C C . ASN A 1 266 ? -3.568 -10.223 6.571 1.00 97.69 266 ASN A C 1
ATOM 2105 O O . A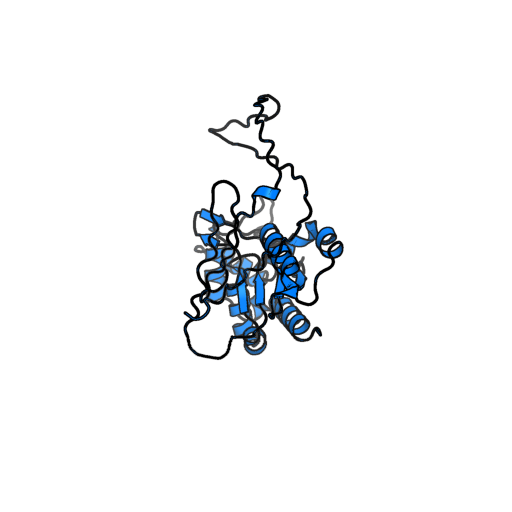SN A 1 266 ? -4.172 -10.490 7.604 1.00 97.69 266 ASN A O 1
ATOM 2109 N N . MET A 1 267 ? -2.781 -9.143 6.472 1.00 97.00 267 MET A N 1
ATOM 2110 C CA . MET A 1 267 ? -2.605 -8.179 7.569 1.00 97.00 267 MET A CA 1
ATOM 2111 C C . MET A 1 267 ? -3.912 -7.456 7.918 1.00 97.00 267 MET A C 1
ATOM 2113 O O . MET A 1 267 ? -4.220 -7.264 9.092 1.00 97.00 267 MET A O 1
ATOM 2117 N N . ILE A 1 268 ? -4.709 -7.077 6.911 1.00 97.38 268 ILE A N 1
ATOM 2118 C CA . ILE A 1 268 ? -6.035 -6.478 7.128 1.00 97.38 268 ILE A CA 1
ATOM 2119 C C . ILE A 1 268 ? -6.980 -7.482 7.803 1.00 97.38 268 ILE A C 1
ATOM 2121 O O . ILE A 1 268 ? -7.742 -7.101 8.688 1.00 97.38 268 ILE A O 1
ATOM 2125 N N . GLU A 1 269 ? -6.948 -8.754 7.413 1.00 97.06 269 GLU A N 1
ATOM 2126 C CA . GLU A 1 269 ? -7.761 -9.813 8.026 1.00 97.06 269 GLU A CA 1
ATOM 2127 C C . GLU A 1 269 ? -7.364 -10.047 9.487 1.00 97.06 269 GLU A C 1
ATOM 2129 O O . GLU A 1 269 ? -8.227 -9.990 10.364 1.00 97.06 269 GLU A O 1
ATOM 2134 N N . GLU A 1 270 ? -6.065 -10.163 9.775 1.00 95.88 270 GLU A N 1
ATOM 2135 C CA . GLU A 1 270 ? -5.538 -10.243 11.143 1.00 95.88 270 GLU A CA 1
ATOM 2136 C C . GLU A 1 270 ? -5.958 -9.024 11.981 1.00 95.88 270 GLU A C 1
ATOM 2138 O O . GLU A 1 270 ? -6.403 -9.139 13.130 1.00 95.88 270 GLU A O 1
ATOM 2143 N N . PHE A 1 271 ? -5.884 -7.833 11.387 1.00 94.94 271 PHE A N 1
ATOM 2144 C CA . PHE A 1 271 ? -6.358 -6.608 12.010 1.00 94.94 271 PHE A CA 1
ATOM 2145 C C . PHE A 1 271 ? -7.865 -6.635 12.295 1.00 94.94 271 PHE A C 1
ATOM 2147 O O . PHE A 1 271 ? -8.295 -6.152 13.342 1.00 94.94 271 PHE A O 1
ATOM 2154 N N . LEU A 1 272 ? -8.691 -7.186 11.411 1.00 93.62 272 LEU A N 1
ATOM 2155 C CA . LEU A 1 272 ? -10.136 -7.290 11.631 1.00 93.62 272 LEU A CA 1
ATOM 2156 C C . LEU A 1 272 ? -10.484 -8.315 12.721 1.00 93.62 272 LEU A C 1
ATOM 2158 O O . LEU A 1 272 ? -11.448 -8.108 13.462 1.00 93.62 272 LEU A O 1
ATOM 2162 N N . GLU A 1 273 ? -9.695 -9.380 12.844 1.00 92.75 273 GLU A N 1
ATOM 2163 C CA . GLU A 1 273 ? -9.907 -10.468 13.804 1.00 92.75 273 GLU A CA 1
ATOM 2164 C C . GLU A 1 273 ? -9.354 -10.174 15.204 1.00 92.75 273 GLU A C 1
ATOM 2166 O O . GLU A 1 273 ? -9.834 -10.746 16.192 1.00 92.75 273 GLU A O 1
ATOM 2171 N N . SER A 1 274 ? -8.374 -9.270 15.333 1.00 85.31 274 SER A N 1
ATOM 2172 C CA . SER A 1 274 ? -7.776 -8.986 16.638 1.00 85.31 274 SER A CA 1
ATOM 2173 C C . SER A 1 274 ? -8.802 -8.390 17.617 1.00 85.31 274 SER A C 1
ATOM 2175 O O . SER A 1 274 ? -9.490 -7.396 17.344 1.00 85.31 274 SER A O 1
ATOM 2177 N N . LYS A 1 275 ? -8.944 -9.053 18.772 1.00 67.25 275 LYS A N 1
ATOM 2178 C CA . LYS A 1 275 ? -9.954 -8.738 19.793 1.00 67.25 275 LYS A CA 1
ATOM 2179 C C . LYS A 1 275 ? -9.680 -7.381 20.455 1.00 67.25 275 LYS A C 1
ATOM 2181 O O . LYS A 1 275 ? -8.528 -6.988 20.613 1.00 67.25 275 LYS A O 1
ATOM 2186 N N . LYS A 1 276 ? -10.757 -6.693 20.856 1.00 56.00 276 LYS A N 1
ATOM 2187 C CA . LYS A 1 276 ? -10.714 -5.461 21.667 1.00 56.00 276 LYS A CA 1
ATOM 2188 C C . LYS A 1 276 ? -10.197 -5.719 23.081 1.00 56.00 276 LYS A C 1
ATOM 2190 O O . LYS A 1 276 ? -10.524 -6.768 23.670 1.00 56.00 276 LYS A O 1
#

Secondary structure (DSSP, 8-state):
---------------PPP------PPPEETTEEPPGGG----------GGGS-------TTSPPP-EEEETTEEEE-------S-SS-----EEEESSTTHHHHHHHHHHHTT-HHHHTTSEEEE-SEEETTTEEES-SHHHHHHHHHHHHHTTTT--S-EEEEE-GGGGGGHHHHHHS---TTEEEEEPPP-TTSS--SSGGGGS-HHHHHHHHHSTTTGGGEEPPSSS--S--EE-GGGHHHHHHHHHHH--GGGSGGGHHHHHHHHHHHHS--

Foldseek 3Di:
DDDDDDDDDDDDDDDDDDDDDDDDDWDDDPPDGDDPPPDPDDPPDPDPPPPQDDDQDDDPPADTFDWGDDPPDTPGPPDPPPPPDDDPPQAAEEEEQAPLLVLLLVLLCVQVVNVVLVVSYHYDYAFYQDAPPFTGCGADVSLVVVQVVCQSCVVVDPHAYEYEHEQVCVVCVVVVVPDDGDPRYHYHYQHQDPQAQEGIDPCSQFHNVLQVVLCPDPQRVVQFDCDPDPDPGGHHGDRSCSVVSSVVCSVPPHNVRNVSCVSVSVVSVCSVPDDD